Protein AF-A0A4U6WFS9-F1 (afdb_monomer_lite)

Foldseek 3Di:
DVVVVVVVDPDDPDPVSVVVVVVVVVVVVVVVVVVVLVCCCPVDVVVVHDCCVVCVVQDPVNVVVSNCCCVPPVNVVVVVVVVVVVVVCPPDDDQDPCRLVVVVVVLVVVQVVCVVVVHQRQCVLPPAPDRADQDPNDGHDPDPLVVQLVVQLSVLVVCVVVVNHDDDQQNDSNCVSVVHGADAFPDPRPDPPDGSLRVPVVCNVVVVDCVVVVVVVVVVVVVVVVVVVVVVVVVVVVD

Structure (mmCIF, N/CA/C/O backbone):
data_AF-A0A4U6WFS9-F1
#
_entry.id   AF-A0A4U6WFS9-F1
#
loop_
_atom_site.group_PDB
_atom_site.id
_atom_site.type_symbol
_atom_site.label_atom_id
_atom_site.label_alt_id
_atom_site.label_comp_id
_atom_site.label_asym_id
_atom_site.label_entity_id
_atom_site.label_seq_id
_atom_site.pdbx_PDB_ins_code
_atom_site.Cartn_x
_atom_site.Cartn_y
_atom_site.Cartn_z
_atom_site.occupancy
_atom_site.B_iso_or_equiv
_atom_site.auth_seq_id
_atom_site.auth_comp_id
_atom_site.auth_asym_id
_atom_site.auth_atom_id
_atom_site.pdbx_PDB_model_num
ATOM 1 N N . MET A 1 1 ? -21.898 20.686 7.774 1.00 63.53 1 MET A N 1
ATOM 2 C CA . MET A 1 1 ? -20.505 20.533 7.286 1.00 63.53 1 MET A CA 1
ATOM 3 C C . MET A 1 1 ? -20.203 21.328 6.014 1.00 63.53 1 MET A C 1
ATOM 5 O O . MET A 1 1 ? -19.487 22.299 6.134 1.00 63.53 1 MET A O 1
ATOM 9 N N . TRP A 1 2 ? -20.707 20.998 4.811 1.00 69.25 2 TRP A N 1
ATOM 10 C CA . TRP A 1 2 ? -20.400 21.826 3.616 1.00 69.25 2 TRP A CA 1
ATOM 11 C C . TRP A 1 2 ? -20.918 23.269 3.745 1.00 69.25 2 TRP A C 1
ATOM 13 O O . TRP A 1 2 ? -20.298 24.179 3.218 1.00 69.25 2 TRP A O 1
ATOM 23 N N . LYS A 1 3 ? -22.020 23.473 4.483 1.00 74.88 3 LYS A N 1
ATOM 24 C CA . LYS A 1 3 ? -22.499 24.802 4.902 1.00 74.88 3 LYS A CA 1
ATOM 25 C C . LYS A 1 3 ? -21.467 25.510 5.810 1.00 74.88 3 LYS A C 1
ATOM 27 O O . LYS A 1 3 ? -20.898 26.495 5.372 1.00 74.88 3 LYS A O 1
ATOM 32 N N . LEU A 1 4 ? -21.074 24.886 6.926 1.00 75.62 4 LEU A N 1
ATOM 33 C CA . LEU A 1 4 ? -19.999 25.357 7.831 1.00 75.62 4 LEU A CA 1
ATOM 34 C C . LEU A 1 4 ? -18.650 25.659 7.134 1.00 75.62 4 LEU A C 1
ATOM 36 O O . LEU A 1 4 ? -17.962 26.620 7.459 1.00 75.62 4 LEU A O 1
ATOM 40 N N . LEU A 1 5 ? -18.253 24.851 6.146 1.00 69.00 5 LEU A N 1
ATOM 41 C CA . LEU A 1 5 ? -17.031 25.090 5.364 1.00 69.00 5 LEU A CA 1
ATOM 42 C C . LEU A 1 5 ? -17.161 26.302 4.433 1.00 69.00 5 LEU A C 1
ATOM 44 O O . LEU A 1 5 ? -16.170 26.968 4.168 1.00 69.00 5 LEU A O 1
ATOM 48 N N . LYS A 1 6 ? -18.364 26.596 3.927 1.00 71.38 6 LYS A N 1
ATOM 49 C CA . LYS A 1 6 ? -18.617 27.814 3.142 1.00 71.38 6 LYS A CA 1
ATOM 50 C C . LYS A 1 6 ? -18.695 29.069 4.008 1.00 71.38 6 LYS A C 1
ATOM 52 O O . LYS A 1 6 ? -18.453 30.148 3.489 1.00 71.38 6 LYS A O 1
ATOM 57 N N . GLU A 1 7 ? -19.054 28.926 5.280 1.00 75.38 7 GLU A N 1
ATOM 58 C CA . GLU A 1 7 ? -19.064 30.032 6.247 1.00 75.38 7 GLU A CA 1
ATOM 59 C C . GLU A 1 7 ? -17.637 30.468 6.607 1.00 75.38 7 GLU A C 1
ATOM 61 O O . GLU A 1 7 ? -17.394 31.644 6.844 1.00 75.38 7 GLU A O 1
ATOM 66 N N . THR A 1 8 ? -16.684 29.531 6.592 1.00 72.25 8 THR A N 1
ATOM 67 C CA . THR A 1 8 ? -15.279 29.770 6.966 1.00 72.25 8 THR A CA 1
ATOM 68 C C . THR A 1 8 ? -14.349 30.035 5.780 1.00 72.25 8 THR A C 1
ATOM 70 O O . THR A 1 8 ? -13.383 30.779 5.925 1.00 72.25 8 THR A O 1
ATOM 73 N N . PHE A 1 9 ? -14.616 29.465 4.599 1.00 69.69 9 PHE A N 1
ATOM 74 C CA . PHE A 1 9 ? -13.757 29.615 3.419 1.00 69.69 9 PHE A CA 1
ATOM 75 C C . PHE A 1 9 ? -14.477 30.298 2.248 1.00 69.69 9 PHE A C 1
ATOM 77 O O . PHE A 1 9 ? -15.497 29.811 1.753 1.00 69.69 9 PHE A O 1
ATOM 84 N N . ILE A 1 10 ? -13.881 31.372 1.719 1.00 73.44 10 ILE A N 1
ATOM 85 C CA . ILE A 1 10 ? -14.338 32.034 0.488 1.00 73.44 10 ILE A CA 1
ATOM 86 C C . ILE A 1 10 ? -13.887 31.196 -0.717 1.00 73.44 10 ILE A C 1
ATOM 88 O O . ILE A 1 10 ? -12.726 31.212 -1.121 1.00 73.44 10 ILE A O 1
ATOM 92 N N . LEU A 1 11 ? -14.810 30.426 -1.296 1.00 66.44 11 LEU A N 1
ATOM 93 C CA . LEU A 1 11 ? -14.532 29.569 -2.453 1.00 66.44 11 LEU A CA 1
ATOM 94 C C . LEU A 1 11 ? -14.844 30.292 -3.771 1.00 66.44 11 LEU A C 1
ATOM 96 O O . LEU A 1 11 ? -15.959 30.780 -3.973 1.00 66.44 11 LEU A O 1
ATOM 100 N N . HIS A 1 12 ? -13.885 30.287 -4.704 1.00 65.25 12 HIS A N 1
ATOM 101 C CA . HIS A 1 12 ? -14.030 30.890 -6.035 1.00 65.25 12 HIS A CA 1
ATOM 102 C C . HIS A 1 12 ? -15.264 30.350 -6.793 1.00 65.25 12 HIS A C 1
ATOM 104 O O . HIS A 1 12 ? -15.711 29.215 -6.585 1.00 65.25 12 HIS A O 1
ATOM 110 N N . ARG A 1 13 ? -15.837 31.161 -7.697 1.00 64.62 13 ARG A N 1
ATOM 111 C CA . ARG A 1 13 ? -17.128 30.867 -8.360 1.00 64.62 13 ARG A CA 1
ATOM 112 C C . ARG A 1 13 ? -17.067 29.738 -9.407 1.00 64.62 13 ARG A C 1
ATOM 114 O O . ARG A 1 13 ? -18.116 29.291 -9.855 1.00 64.62 13 ARG A O 1
ATOM 121 N N . SER A 1 14 ? -15.873 29.255 -9.762 1.00 78.62 14 SER A N 1
ATOM 122 C CA . SER A 1 14 ? -15.693 28.165 -10.733 1.00 78.62 14 SER A CA 1
ATOM 123 C C . SER A 1 14 ? -16.263 26.840 -10.210 1.00 78.62 14 SER A C 1
ATOM 125 O O . SER A 1 14 ? -15.864 26.338 -9.155 1.00 78.62 14 SER A O 1
ATOM 127 N N . GLU A 1 15 ? -17.188 26.256 -10.972 1.00 78.44 15 GLU A N 1
ATOM 128 C CA . GLU A 1 15 ? -17.884 25.017 -10.614 1.00 78.44 15 GLU A CA 1
ATOM 129 C C . GLU A 1 15 ? -16.940 23.802 -10.580 1.00 78.44 15 GLU A C 1
ATOM 131 O O . GLU A 1 15 ? -17.058 22.931 -9.715 1.00 78.44 15 GLU A O 1
ATOM 136 N N . GLU A 1 16 ? -15.933 23.763 -11.454 1.00 79.12 16 GLU A N 1
ATOM 137 C CA . GLU A 1 16 ? -14.924 22.699 -11.448 1.00 79.12 16 GLU A CA 1
ATOM 138 C C . GLU A 1 16 ? -14.052 22.733 -10.192 1.00 79.12 16 GLU A C 1
ATOM 140 O O . GLU A 1 16 ? -13.800 21.694 -9.570 1.00 79.12 16 GLU A O 1
ATOM 145 N N . LEU A 1 17 ? -13.629 23.931 -9.774 1.00 77.56 17 LEU A N 1
ATOM 146 C CA . LEU A 1 17 ? -12.846 24.106 -8.555 1.00 77.56 17 LEU A CA 1
ATOM 147 C C . LEU A 1 17 ? -13.669 23.694 -7.329 1.00 77.56 17 LEU A C 1
ATOM 149 O O . LEU A 1 17 ? -13.174 22.966 -6.469 1.00 77.56 17 LEU A O 1
ATOM 153 N N . ARG A 1 18 ? -14.955 24.062 -7.284 1.00 77.81 18 ARG A N 1
ATOM 154 C CA . ARG A 1 18 ? -15.881 23.645 -6.218 1.00 77.81 18 ARG A CA 1
ATOM 155 C C . ARG A 1 18 ? -16.023 22.130 -6.136 1.00 77.81 18 ARG A C 1
ATOM 157 O O . ARG A 1 18 ? -15.957 21.579 -5.035 1.00 77.81 18 ARG A O 1
ATOM 164 N N . LYS A 1 19 ? -16.170 21.438 -7.272 1.00 83.69 19 LYS A N 1
ATOM 165 C CA . LYS A 1 19 ? -16.219 19.966 -7.317 1.00 83.69 19 LYS A CA 1
ATOM 166 C C . LYS A 1 19 ? -14.930 19.346 -6.770 1.00 83.69 19 LYS A C 1
ATOM 168 O O . LYS A 1 19 ? -15.006 18.439 -5.938 1.00 83.69 19 LYS A O 1
ATOM 173 N N . ARG A 1 20 ? -13.761 19.865 -7.165 1.00 80.69 20 ARG A N 1
ATOM 174 C CA . ARG A 1 20 ? -12.451 19.399 -6.667 1.00 80.69 20 ARG A CA 1
ATOM 175 C C . ARG A 1 20 ? -12.294 19.619 -5.162 1.00 80.69 20 ARG A C 1
ATOM 177 O O . ARG A 1 20 ? -11.935 18.681 -4.454 1.00 80.69 20 ARG A O 1
ATOM 184 N N . VAL A 1 21 ? -12.626 20.809 -4.661 1.00 80.75 21 VAL A N 1
ATOM 185 C CA . VAL A 1 21 ? -12.555 21.137 -3.227 1.00 80.75 21 VAL A CA 1
ATOM 186 C C . VAL A 1 21 ? -13.506 20.258 -2.420 1.00 80.75 21 VAL A C 1
ATOM 188 O O . VAL A 1 21 ? -13.102 19.677 -1.418 1.00 80.75 21 VAL A O 1
ATOM 191 N N . LYS A 1 22 ? -14.750 20.078 -2.877 1.00 81.06 22 LYS A N 1
ATOM 192 C CA . LYS A 1 22 ? -15.732 19.213 -2.208 1.00 81.06 22 LYS A CA 1
ATOM 193 C C . LYS A 1 22 ? -15.264 17.760 -2.150 1.00 81.06 22 LYS A C 1
ATOM 195 O O . LYS A 1 22 ? -15.417 17.106 -1.118 1.00 81.06 22 LYS A O 1
ATOM 200 N N . HIS A 1 23 ? -14.693 17.253 -3.243 1.00 82.19 23 HIS A N 1
ATOM 201 C CA . HIS A 1 23 ? -14.097 15.920 -3.281 1.00 82.19 23 HIS A CA 1
ATOM 202 C C . HIS A 1 23 ? -12.944 15.799 -2.276 1.00 82.19 23 HIS A C 1
ATOM 204 O O . HIS A 1 23 ? -12.923 14.866 -1.474 1.00 82.19 23 HIS A O 1
ATOM 210 N N . TYR A 1 24 ? -12.022 16.762 -2.279 1.00 81.38 24 TYR A N 1
ATOM 211 C CA . TYR A 1 24 ? -10.868 16.754 -1.388 1.00 81.38 24 TYR A CA 1
ATOM 212 C C . TYR A 1 24 ? -11.268 16.867 0.087 1.00 81.38 24 TYR A C 1
ATOM 214 O O . TYR A 1 24 ? -10.794 16.081 0.898 1.00 81.38 24 TYR A O 1
ATOM 222 N N . ALA A 1 25 ? -12.198 17.761 0.430 1.00 83.31 25 ALA A N 1
ATOM 223 C CA . ALA A 1 25 ? -12.708 17.914 1.790 1.00 83.31 25 ALA A CA 1
ATOM 224 C C . ALA A 1 25 ? -13.318 16.604 2.311 1.00 83.31 25 ALA A C 1
ATOM 226 O O . ALA A 1 25 ? -12.972 16.144 3.396 1.00 83.31 25 ALA A O 1
ATOM 227 N N . ARG A 1 26 ? -14.162 15.944 1.506 1.00 84.31 26 ARG A N 1
ATOM 228 C CA . ARG A 1 26 ? -14.728 14.627 1.851 1.00 84.31 26 ARG A CA 1
ATOM 229 C C . ARG A 1 26 ? -13.648 13.568 2.051 1.00 84.31 26 ARG A C 1
ATOM 231 O O . ARG A 1 26 ? -13.728 12.791 2.998 1.00 84.31 26 ARG A O 1
ATOM 238 N N . LYS A 1 27 ? -12.636 13.548 1.180 1.00 83.81 27 LYS A N 1
ATOM 239 C CA . LYS A 1 27 ? -11.498 12.632 1.299 1.00 83.81 27 LYS A CA 1
ATOM 240 C C . LYS A 1 27 ? -10.731 12.866 2.606 1.00 83.81 27 LYS A C 1
ATOM 242 O O . LYS A 1 27 ? -10.494 11.909 3.335 1.00 83.81 27 LYS A O 1
ATOM 247 N N . GLN A 1 28 ? -10.393 14.118 2.913 1.00 84.31 28 GLN A N 1
ATOM 248 C CA . GLN A 1 28 ? -9.677 14.484 4.138 1.00 84.31 28 GLN A CA 1
ATOM 249 C C . GLN A 1 28 ? -10.461 14.097 5.388 1.00 84.31 28 GLN A C 1
ATOM 251 O O . GLN A 1 28 ? -9.894 13.527 6.308 1.00 84.31 28 GLN A O 1
ATOM 256 N N . LEU A 1 29 ? -11.776 14.299 5.394 1.00 85.31 29 LEU A N 1
ATOM 257 C CA . LEU A 1 29 ? -12.624 13.880 6.509 1.00 85.31 29 LEU A CA 1
ATOM 258 C C . LEU A 1 29 ? -12.613 12.367 6.720 1.00 85.31 29 LEU A C 1
ATOM 260 O O . LEU A 1 29 ? -12.491 11.913 7.853 1.00 85.31 29 LEU A O 1
ATOM 264 N N . GLY A 1 30 ? -12.697 11.585 5.640 1.00 87.81 30 GLY A N 1
ATOM 265 C CA . GLY A 1 30 ? -12.576 10.131 5.728 1.00 87.81 30 GLY A CA 1
ATOM 266 C C . GLY A 1 30 ? -11.216 9.692 6.283 1.00 87.81 30 GLY A C 1
ATOM 267 O O . GLY A 1 30 ? -11.146 8.787 7.115 1.00 87.81 30 GLY A O 1
ATOM 268 N N . GLU A 1 31 ? -10.132 10.352 5.867 1.00 86.19 31 GLU A N 1
ATOM 269 C CA . GLU A 1 31 ? -8.787 10.088 6.387 1.00 86.19 31 GLU A CA 1
ATOM 270 C C . GLU A 1 31 ? -8.648 10.469 7.866 1.00 86.19 31 GLU A C 1
ATOM 272 O O . GLU A 1 31 ? -8.154 9.652 8.647 1.00 86.19 31 GLU A O 1
ATOM 277 N N . SER A 1 32 ? -9.121 11.652 8.262 1.00 87.75 32 SER A N 1
ATOM 278 C CA . SER A 1 32 ? -9.101 12.128 9.648 1.00 87.75 32 SER A CA 1
ATOM 279 C C . SER A 1 32 ? -9.938 11.242 10.562 1.00 87.75 32 SER A C 1
ATOM 281 O O . SER A 1 32 ? -9.448 10.818 11.602 1.00 87.75 32 SER A O 1
ATOM 283 N N . PHE A 1 33 ? -11.152 10.865 10.149 1.00 88.69 33 PHE A N 1
ATOM 284 C CA . PHE A 1 33 ? -12.006 9.966 10.926 1.00 88.69 33 PHE A CA 1
ATOM 285 C C . PHE A 1 33 ? -11.371 8.582 11.102 1.00 88.69 33 PHE A C 1
ATOM 287 O O . PHE A 1 33 ? -11.402 8.002 12.187 1.00 88.69 33 PHE A O 1
ATOM 294 N N . ARG A 1 34 ? -10.738 8.045 10.050 1.00 88.88 34 ARG A N 1
ATOM 295 C CA . ARG A 1 34 ? -10.009 6.772 10.138 1.00 88.88 34 ARG A CA 1
ATOM 296 C C . ARG A 1 34 ? -8.816 6.860 11.092 1.00 88.88 34 ARG A C 1
ATOM 298 O O . ARG A 1 34 ? -8.602 5.913 11.842 1.00 88.88 34 ARG A O 1
ATOM 305 N N . ARG A 1 35 ? -8.051 7.959 11.058 1.00 90.00 35 ARG A N 1
ATOM 306 C CA . ARG A 1 35 ? -6.929 8.192 11.985 1.00 90.00 35 ARG A CA 1
ATOM 307 C C . ARG A 1 35 ? -7.414 8.305 13.423 1.00 90.00 35 ARG A C 1
ATOM 309 O O . ARG A 1 35 ? -6.906 7.578 14.263 1.00 90.00 35 ARG A O 1
ATOM 316 N N . TRP A 1 36 ? -8.443 9.113 13.660 1.00 90.19 36 TRP A N 1
ATOM 317 C CA . TRP A 1 36 ? -9.054 9.288 14.974 1.00 90.19 36 TRP A CA 1
ATOM 318 C C . TRP A 1 36 ? -9.546 7.959 15.567 1.00 90.19 36 TRP A C 1
ATOM 320 O O . TRP A 1 36 ? -9.210 7.632 16.697 1.00 90.19 36 TRP A O 1
ATOM 330 N N . ARG A 1 37 ? -10.229 7.106 14.786 1.00 89.25 37 ARG A N 1
ATOM 331 C CA . ARG A 1 37 ? -10.606 5.757 15.262 1.00 89.25 37 ARG A CA 1
ATOM 332 C C . ARG A 1 37 ? -9.406 4.857 15.572 1.00 89.25 37 ARG A C 1
ATOM 334 O O . ARG A 1 37 ? -9.511 3.988 16.432 1.00 89.25 37 ARG A O 1
ATOM 341 N N . GLY A 1 38 ? -8.305 5.007 14.836 1.00 89.25 38 GLY A N 1
ATOM 342 C CA . GLY A 1 38 ? -7.059 4.292 15.119 1.00 89.25 38 GLY A CA 1
ATOM 343 C C . GLY A 1 38 ? -6.440 4.750 16.436 1.00 89.25 38 GLY A C 1
ATOM 344 O O . GLY A 1 38 ? -6.090 3.922 17.265 1.00 89.25 38 GLY A O 1
ATOM 345 N N . GLU A 1 39 ? -6.403 6.060 16.658 1.00 90.81 39 GLU A N 1
ATOM 346 C CA . GLU A 1 39 ? -5.929 6.669 17.897 1.00 90.81 39 GLU A CA 1
ATOM 347 C C . GLU A 1 39 ? -6.771 6.252 19.106 1.00 90.81 39 GLU A C 1
ATOM 349 O O . GLU A 1 39 ? -6.205 5.843 20.115 1.00 90.81 39 GLU A O 1
ATOM 354 N N . LEU A 1 40 ? -8.103 6.244 18.976 1.00 90.19 40 LEU A N 1
ATOM 355 C CA . LEU A 1 40 ? -9.000 5.725 20.012 1.00 90.19 40 LEU A CA 1
ATOM 356 C C . LEU A 1 40 ? -8.664 4.280 20.397 1.00 90.19 40 LEU A C 1
ATOM 358 O O . LEU A 1 40 ? -8.609 3.920 21.571 1.00 90.19 40 LEU A O 1
ATOM 362 N N . ASN A 1 41 ? -8.408 3.443 19.398 1.00 88.88 41 ASN A N 1
ATOM 363 C CA . ASN A 1 41 ? -8.057 2.053 19.634 1.00 88.88 41 ASN A CA 1
ATOM 364 C C . ASN A 1 41 ? -6.676 1.908 20.296 1.00 88.88 41 ASN A C 1
ATOM 366 O O . ASN A 1 41 ? -6.515 1.124 21.226 1.00 88.88 41 ASN A O 1
ATOM 370 N N . ASP A 1 42 ? -5.677 2.642 19.810 1.00 88.31 42 ASP A N 1
ATOM 371 C CA . ASP A 1 42 ? -4.291 2.471 20.239 1.00 88.31 42 ASP A CA 1
ATOM 372 C C . ASP A 1 42 ? -3.990 3.129 21.590 1.00 88.31 42 ASP A C 1
ATOM 374 O O . ASP A 1 42 ? -3.282 2.532 22.397 1.00 88.31 42 ASP A O 1
ATOM 378 N N . LYS A 1 43 ? -4.533 4.324 21.851 1.00 88.69 43 LYS A N 1
ATOM 379 C CA . LYS A 1 43 ? -4.258 5.095 23.073 1.00 88.69 43 LYS A CA 1
ATOM 380 C C . LYS A 1 43 ? -5.189 4.799 24.240 1.00 88.69 43 LYS A C 1
ATOM 382 O O . LYS A 1 43 ? -4.764 5.027 25.365 1.00 88.69 43 LYS A O 1
ATOM 387 N N . TYR A 1 44 ? -6.419 4.346 23.990 1.00 89.31 44 TYR A N 1
ATOM 388 C CA . TYR A 1 44 ? -7.455 4.205 25.025 1.00 89.31 44 TYR A CA 1
ATOM 389 C C . TYR A 1 44 ? -7.889 2.753 25.185 1.00 89.31 44 TYR A C 1
ATOM 391 O O . TYR A 1 44 ? -7.750 2.176 26.258 1.00 89.31 44 TYR A O 1
ATOM 399 N N . LEU A 1 45 ? -8.327 2.107 24.100 1.00 88.19 45 LEU A N 1
ATOM 400 C CA . LEU A 1 45 ? -8.814 0.727 24.189 1.00 88.19 45 LEU A CA 1
ATOM 401 C C . LEU A 1 45 ? -7.705 -0.253 24.602 1.00 88.19 45 LEU A C 1
ATOM 403 O O . LEU A 1 45 ? -7.920 -1.082 25.479 1.00 88.19 45 LEU A O 1
ATOM 407 N N . LYS A 1 46 ? -6.507 -0.150 24.011 1.00 86.12 46 LYS A N 1
ATOM 408 C CA . LYS A 1 46 ? -5.373 -1.030 24.354 1.00 86.12 46 LYS A CA 1
ATOM 409 C C . LYS A 1 46 ? -4.734 -0.737 25.712 1.00 86.12 46 LYS A C 1
ATOM 411 O O . LYS A 1 46 ? -4.113 -1.628 26.278 1.00 86.12 46 LYS A O 1
ATOM 416 N N . THR A 1 47 ? -4.834 0.495 26.199 1.00 87.88 47 THR A N 1
ATOM 417 C CA . THR A 1 47 ? -4.270 0.919 27.492 1.00 87.88 47 THR A CA 1
ATOM 418 C C . THR A 1 47 ? -5.266 0.759 28.642 1.00 87.8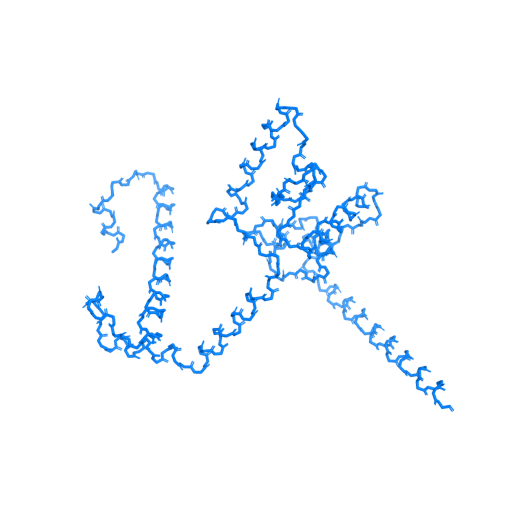8 47 THR A C 1
ATOM 420 O O . THR A 1 47 ? -4.867 0.854 29.797 1.00 87.88 47 THR A O 1
ATOM 423 N N . GLY A 1 48 ? -6.547 0.512 28.338 1.00 82.94 48 GLY A N 1
ATOM 424 C CA . GLY A 1 48 ? -7.623 0.384 29.322 1.00 82.94 48 GLY A CA 1
ATOM 425 C C . GLY A 1 48 ? -8.150 1.720 29.858 1.00 82.94 48 GLY A C 1
ATOM 426 O O . GLY A 1 48 ? -8.860 1.727 30.859 1.00 82.94 48 GLY A O 1
ATOM 427 N N . LEU A 1 49 ? -7.815 2.847 29.222 1.00 83.94 49 LEU A N 1
ATOM 428 C CA . LEU A 1 49 ? -8.244 4.180 29.652 1.00 83.94 49 LEU A CA 1
ATOM 429 C C . LEU A 1 49 ? -9.487 4.641 28.877 1.00 83.94 49 LEU A C 1
ATOM 431 O O . LEU A 1 49 ? -9.549 4.444 27.666 1.00 83.94 49 LEU A O 1
ATOM 435 N N . PRO A 1 50 ? -10.466 5.298 29.518 1.00 80.62 50 PRO A N 1
ATOM 436 C CA . PRO A 1 50 ? -11.593 5.889 28.808 1.00 80.62 50 PRO A CA 1
ATOM 437 C C . PRO A 1 50 ? -11.192 7.209 28.115 1.00 80.62 50 PRO A C 1
ATOM 439 O O . PRO A 1 50 ? -10.466 8.015 28.699 1.00 80.62 50 PRO A O 1
ATOM 442 N N . PRO A 1 51 ? -11.689 7.497 26.896 1.00 84.75 51 PRO A N 1
ATOM 443 C CA . PRO A 1 51 ? -11.298 8.688 26.136 1.00 84.75 51 PRO A CA 1
ATOM 444 C C . PRO A 1 51 ? -11.982 9.988 26.579 1.00 84.75 51 PRO A C 1
ATOM 446 O O . PRO A 1 51 ? -11.725 11.029 25.982 1.00 84.75 51 PRO A O 1
ATOM 449 N N . PHE A 1 52 ? -12.850 9.964 27.595 1.00 85.62 52 PHE A N 1
ATOM 450 C CA . PHE A 1 52 ? -13.758 11.074 27.919 1.00 85.62 52 PHE A CA 1
ATOM 451 C C . PHE A 1 52 ? -13.056 12.375 28.335 1.00 85.62 52 PHE A C 1
ATOM 453 O O . PHE A 1 52 ? -13.593 13.449 28.080 1.00 85.62 52 PHE A O 1
ATOM 460 N N . ASN A 1 53 ? -11.853 12.298 28.916 1.00 80.81 53 ASN A N 1
ATOM 461 C CA . ASN A 1 53 ? -11.098 13.490 29.321 1.00 80.81 53 ASN A CA 1
ATOM 462 C C . ASN A 1 53 ? -10.623 14.320 28.116 1.00 80.81 53 ASN A C 1
ATOM 464 O O . ASN A 1 53 ? -10.661 15.545 28.161 1.00 80.81 53 ASN A O 1
ATOM 468 N N . GLU A 1 54 ? -10.184 13.664 27.038 1.00 81.19 54 GLU A N 1
ATOM 469 C CA . GLU A 1 54 ? -9.706 14.335 25.817 1.00 81.19 54 GLU A CA 1
ATOM 470 C C . GLU A 1 54 ? -10.812 14.483 24.763 1.00 81.19 54 GLU A C 1
ATOM 472 O O . GLU A 1 54 ? -10.852 15.458 24.015 1.00 81.19 54 GLU A O 1
ATOM 477 N N . TYR A 1 55 ? -11.745 13.531 24.719 1.00 81.44 55 TYR A N 1
ATOM 478 C CA . TYR A 1 55 ? -12.838 13.465 23.756 1.00 81.44 55 TYR A CA 1
ATOM 479 C C . TYR A 1 55 ? -14.191 13.482 24.476 1.00 81.44 55 TYR A C 1
ATOM 481 O O . TYR A 1 55 ? -14.976 12.537 24.388 1.00 81.44 55 TYR A O 1
ATOM 489 N N . GLY A 1 56 ? -14.487 14.591 25.159 1.00 74.12 56 GLY A N 1
ATOM 490 C CA . GLY A 1 56 ? -15.723 14.782 25.936 1.00 74.12 56 GLY A CA 1
ATOM 491 C C . GLY A 1 56 ? -17.030 14.779 25.126 1.00 74.12 56 GLY A C 1
ATOM 492 O O . GLY A 1 56 ? -18.110 14.848 25.700 1.00 74.12 56 GLY A O 1
ATOM 493 N N . SER A 1 57 ? -16.959 14.688 23.795 1.00 81.56 57 SER A N 1
ATOM 494 C CA . SER A 1 57 ? -18.121 14.529 22.910 1.00 81.56 57 SER A CA 1
ATOM 495 C C . SER A 1 57 ? -18.551 13.071 22.703 1.00 81.56 57 SER A C 1
ATOM 497 O O . SER A 1 57 ? -19.596 12.832 22.098 1.00 81.56 57 SER A O 1
ATOM 499 N N . ILE A 1 58 ? -17.762 12.099 23.175 1.00 85.62 58 ILE A N 1
ATOM 500 C CA . ILE A 1 58 ? -18.094 10.674 23.093 1.00 85.62 58 ILE A CA 1
ATOM 501 C C . ILE A 1 58 ? -18.984 10.308 24.281 1.00 85.62 58 ILE A C 1
ATOM 503 O O . ILE A 1 58 ? -18.586 10.447 25.435 1.00 85.62 58 ILE A O 1
ATOM 507 N N . THR A 1 59 ? -20.181 9.801 24.002 1.00 87.94 59 THR A N 1
ATOM 508 C CA . THR A 1 59 ? -21.067 9.266 25.047 1.00 87.94 59 THR A CA 1
ATOM 509 C C . THR A 1 59 ? -20.620 7.873 25.497 1.00 87.94 59 THR A C 1
ATOM 511 O O . THR A 1 59 ? -20.019 7.127 24.723 1.00 87.94 59 THR A O 1
ATOM 514 N N . LEU A 1 60 ? -20.964 7.486 26.729 1.00 88.00 60 LEU A N 1
ATOM 515 C CA . LEU A 1 60 ? -20.640 6.159 27.270 1.00 88.00 60 LEU A CA 1
ATOM 516 C C . LEU A 1 60 ? -21.161 5.023 26.371 1.00 88.00 60 LEU A C 1
ATOM 518 O O . LEU A 1 60 ? -20.407 4.130 26.008 1.00 88.00 60 LEU A O 1
ATOM 522 N N . SER A 1 61 ? -22.409 5.133 25.906 1.00 89.69 61 SER A N 1
ATOM 523 C CA . SER A 1 61 ? -23.024 4.160 24.989 1.00 89.69 61 SER A CA 1
ATOM 524 C C . SER A 1 61 ? -22.247 4.009 23.670 1.00 89.69 61 SER A C 1
ATOM 526 O O . SER A 1 61 ? -22.010 2.895 23.202 1.00 89.69 61 SER A O 1
ATOM 528 N N . GLN A 1 62 ? -21.769 5.120 23.094 1.00 90.12 62 GLN A N 1
ATOM 529 C CA . GLN A 1 62 ? -20.935 5.083 21.886 1.00 90.12 62 GLN A CA 1
ATOM 530 C C . GLN A 1 62 ? -19.576 4.421 22.139 1.00 90.12 62 GLN A C 1
ATOM 532 O O . GLN A 1 62 ? -19.045 3.752 21.249 1.00 90.12 62 GLN A O 1
ATOM 537 N N . TRP A 1 63 ? -19.003 4.613 23.329 1.00 90.38 63 TRP A N 1
ATOM 538 C CA . TRP A 1 63 ? -17.751 3.970 23.712 1.00 90.38 63 TRP A CA 1
ATOM 539 C C . TRP A 1 63 ? -17.923 2.460 23.896 1.00 90.38 63 TRP A C 1
ATOM 541 O O . TRP A 1 63 ? -17.151 1.694 23.322 1.00 90.38 63 TRP A O 1
ATOM 551 N N . ASP A 1 64 ? -18.969 2.024 24.595 1.00 90.00 64 ASP A N 1
ATOM 552 C CA . ASP A 1 64 ? -19.251 0.601 24.810 1.00 90.00 64 ASP A CA 1
ATOM 553 C C . ASP A 1 64 ? -19.522 -0.130 23.489 1.00 90.00 64 ASP A C 1
ATOM 555 O O . ASP A 1 64 ? -19.001 -1.224 23.248 1.00 90.00 64 ASP A O 1
ATOM 559 N N . GLU A 1 65 ? -20.273 0.496 22.577 1.00 92.12 65 GLU A N 1
ATOM 560 C CA . GLU A 1 65 ? -20.474 -0.044 21.234 1.00 92.12 65 GLU A CA 1
ATOM 561 C C . GLU A 1 65 ? -19.142 -0.183 20.480 1.00 92.12 65 GLU A C 1
ATOM 563 O O . GLU A 1 65 ? -18.888 -1.211 19.842 1.00 92.12 65 GLU A O 1
ATOM 568 N N . PHE A 1 66 ? -18.273 0.826 20.569 1.00 90.25 66 PHE A N 1
ATOM 569 C CA . PHE A 1 66 ? -16.955 0.798 19.942 1.00 90.25 66 PHE A CA 1
ATOM 570 C C . PHE A 1 66 ? -16.072 -0.318 20.512 1.00 90.25 66 PHE A C 1
ATOM 572 O O . PHE A 1 66 ? -15.460 -1.061 19.739 1.00 90.25 66 PHE A O 1
ATOM 579 N N . VAL A 1 67 ? -16.042 -0.485 21.837 1.00 90.88 67 VAL A N 1
ATOM 580 C CA . VAL A 1 67 ? -15.308 -1.569 22.505 1.00 90.88 67 VAL A CA 1
ATOM 581 C C . VAL A 1 67 ? -15.836 -2.924 22.041 1.00 90.88 67 VAL A C 1
ATOM 583 O O . VAL A 1 67 ? -15.051 -3.759 21.592 1.00 90.88 67 VAL A O 1
ATOM 586 N N . ARG A 1 68 ? -17.159 -3.128 22.022 1.00 92.00 68 ARG A N 1
ATOM 587 C CA . ARG A 1 68 ? -17.778 -4.367 21.522 1.00 92.00 68 ARG A CA 1
ATOM 588 C C . ARG A 1 68 ? -17.369 -4.677 20.079 1.00 92.00 68 ARG A C 1
ATOM 590 O O . ARG A 1 68 ? -17.019 -5.813 19.766 1.00 92.00 68 ARG A O 1
ATOM 597 N N . GLN A 1 69 ? -17.381 -3.674 19.198 1.00 89.94 69 GLN A N 1
ATOM 598 C CA . GLN A 1 69 ? -16.976 -3.845 17.799 1.00 89.94 69 GLN A CA 1
ATOM 599 C C . GLN A 1 69 ? -15.492 -4.219 17.654 1.00 89.94 69 GLN A C 1
ATOM 601 O O . GLN A 1 69 ? -15.141 -4.974 16.748 1.00 89.94 69 GLN A O 1
ATOM 606 N N . LYS A 1 70 ? -14.608 -3.686 18.506 1.00 88.12 70 LYS A N 1
ATOM 607 C CA . LYS A 1 70 ? -13.154 -3.911 18.428 1.00 88.12 70 LYS A CA 1
ATOM 608 C C . LYS A 1 70 ? -12.680 -5.180 19.127 1.00 88.12 70 LYS A C 1
ATOM 610 O O . LYS A 1 70 ? -11.702 -5.768 18.669 1.00 88.12 70 LYS A O 1
ATOM 615 N N . THR A 1 71 ? -13.380 -5.605 20.172 1.00 90.75 71 THR A N 1
ATOM 616 C CA . THR A 1 71 ? -13.067 -6.810 20.956 1.00 90.75 71 THR A CA 1
ATOM 617 C C . THR A 1 71 ? -13.732 -8.068 20.388 1.00 90.75 71 THR A C 1
ATOM 619 O O . THR A 1 71 ? -13.385 -9.175 20.786 1.00 90.75 71 THR A O 1
ATOM 622 N N . SER A 1 72 ? -14.652 -7.927 19.424 1.00 93.25 72 SER A N 1
ATOM 623 C CA . SER A 1 72 ? -15.236 -9.070 18.714 1.00 93.25 72 SER A CA 1
ATOM 624 C C . SER A 1 72 ? -14.141 -10.002 18.158 1.00 93.25 72 SER A C 1
ATOM 626 O O . SER A 1 72 ? -13.186 -9.512 17.538 1.00 93.25 72 SER A O 1
ATOM 628 N N . PRO A 1 73 ? -14.270 -11.336 18.320 1.00 92.69 73 PRO A N 1
ATOM 629 C CA . PRO A 1 73 ? -13.271 -12.293 17.842 1.00 92.69 73 PRO A CA 1
ATOM 630 C C . PRO A 1 73 ? -13.042 -12.181 16.330 1.00 92.69 73 PRO A C 1
ATOM 632 O O . PRO A 1 73 ? -11.910 -12.298 15.865 1.00 92.69 73 PRO A O 1
ATOM 635 N N . GLU A 1 74 ? -14.087 -11.860 15.563 1.00 92.75 74 GLU A N 1
ATOM 636 C CA . GLU A 1 74 ? -13.984 -11.617 14.122 1.00 92.75 74 GLU A CA 1
ATOM 637 C C . GLU A 1 74 ? -13.099 -10.399 13.809 1.00 92.75 74 GLU A C 1
ATOM 639 O O . GLU A 1 74 ? -12.240 -10.449 12.926 1.00 92.75 74 GLU A O 1
ATOM 644 N N . ALA A 1 75 ? -13.258 -9.306 14.562 1.00 89.25 75 ALA A N 1
ATOM 645 C CA . ALA A 1 75 ? -12.483 -8.084 14.367 1.00 89.25 75 ALA A CA 1
ATOM 646 C C . ALA A 1 75 ? -11.002 -8.281 14.729 1.00 89.25 75 ALA A C 1
ATOM 648 O O . ALA A 1 75 ? -10.119 -7.783 14.020 1.00 89.25 75 ALA A O 1
ATOM 649 N N . LEU A 1 76 ? -10.725 -9.035 15.797 1.00 90.69 76 LEU A N 1
ATOM 650 C CA . LEU A 1 76 ? -9.368 -9.406 16.201 1.00 90.69 76 LEU A CA 1
ATOM 651 C C . LEU A 1 76 ? -8.705 -10.313 15.159 1.00 90.69 76 LEU A C 1
ATOM 653 O O . LEU A 1 76 ? -7.592 -10.012 14.720 1.00 90.69 76 LEU A O 1
ATOM 657 N N . ALA A 1 77 ? -9.409 -11.346 14.690 1.00 93.81 77 ALA A N 1
ATOM 658 C CA . ALA A 1 77 ? -8.920 -12.242 13.644 1.00 93.81 77 ALA A CA 1
ATOM 659 C C . ALA A 1 77 ? -8.631 -11.486 12.336 1.00 93.81 77 ALA A C 1
ATOM 661 O O . ALA A 1 77 ? -7.576 -11.665 11.724 1.00 93.81 77 ALA A O 1
ATOM 662 N N . LEU A 1 78 ? -9.522 -10.575 11.928 1.00 91.88 78 LEU A N 1
ATOM 663 C CA . LEU A 1 78 ? -9.320 -9.737 10.746 1.00 91.88 78 LEU A CA 1
ATOM 664 C C . LEU A 1 78 ? -8.104 -8.810 10.902 1.00 91.88 78 LEU A C 1
ATOM 666 O O . LEU A 1 78 ? -7.317 -8.646 9.968 1.00 91.88 78 LEU A O 1
ATOM 670 N N . SER A 1 79 ? -7.937 -8.201 12.077 1.00 89.06 79 SER A N 1
ATOM 671 C CA . SER A 1 79 ? -6.783 -7.355 12.394 1.00 89.06 79 SER A CA 1
ATOM 672 C C . SER A 1 79 ? -5.470 -8.141 12.320 1.00 89.06 79 SER A C 1
ATOM 674 O O . SER A 1 79 ? -4.517 -7.695 11.673 1.00 89.06 79 SER A O 1
ATOM 676 N N . GLN A 1 80 ? -5.435 -9.335 12.916 1.00 92.88 80 GLN A N 1
ATOM 677 C CA . GLN A 1 80 ? -4.272 -10.216 12.900 1.00 92.88 80 GLN A CA 1
ATOM 678 C C . GLN A 1 80 ? -3.919 -10.657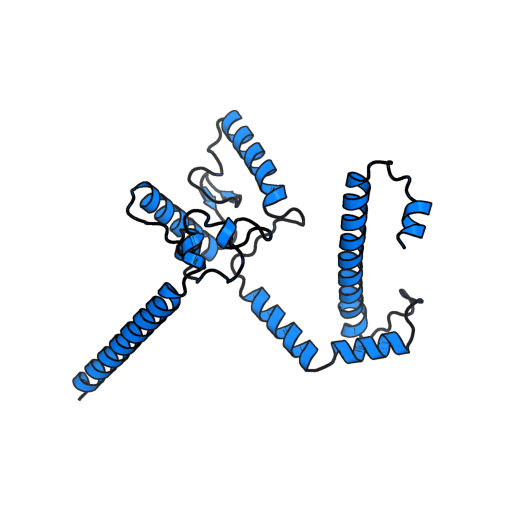 11.476 1.00 92.88 80 GLN A C 1
ATOM 680 O O . GLN A 1 80 ? -2.783 -10.460 11.044 1.00 92.88 80 GLN A O 1
ATOM 685 N N . ARG A 1 81 ? -4.903 -11.124 10.701 1.00 93.75 81 ARG A N 1
ATOM 686 C CA . ARG A 1 81 ? -4.709 -11.508 9.296 1.00 93.75 81 ARG A CA 1
ATOM 687 C C . ARG A 1 81 ? -4.136 -10.364 8.459 1.00 93.75 81 ARG A C 1
ATOM 689 O O . ARG A 1 81 ? -3.216 -10.563 7.669 1.00 93.75 81 ARG A O 1
ATOM 696 N N . ASN A 1 82 ? -4.649 -9.146 8.641 1.00 90.56 82 ASN A N 1
ATOM 697 C CA . ASN A 1 82 ? -4.139 -7.967 7.938 1.00 90.56 82 ASN A CA 1
ATOM 698 C C . ASN A 1 82 ? -2.705 -7.611 8.362 1.00 90.56 82 ASN A C 1
ATOM 700 O O . ASN A 1 82 ? -1.914 -7.169 7.526 1.00 90.56 82 ASN A O 1
ATOM 704 N N . ARG A 1 83 ? -2.349 -7.812 9.637 1.00 89.12 83 ARG A N 1
ATOM 705 C CA . ARG A 1 83 ? -0.982 -7.621 10.141 1.00 89.12 83 ARG A CA 1
ATOM 706 C C . ARG A 1 83 ? -0.023 -8.642 9.539 1.00 89.12 83 ARG A C 1
ATOM 708 O O . ARG A 1 83 ? 1.035 -8.248 9.055 1.00 89.12 83 ARG A O 1
ATOM 715 N N . GLU A 1 84 ? -0.396 -9.916 9.527 1.00 93.06 84 GLU A N 1
ATOM 716 C CA . GLU A 1 84 ? 0.386 -10.993 8.911 1.00 93.06 84 GLU A CA 1
ATOM 717 C C . GLU A 1 84 ? 0.600 -10.714 7.422 1.00 93.06 84 GLU A C 1
ATOM 719 O O . GLU A 1 84 ? 1.738 -10.687 6.954 1.00 93.06 84 GLU A O 1
ATOM 724 N N . PHE A 1 85 ? -0.460 -10.350 6.696 1.00 87.56 85 PHE A N 1
ATOM 725 C CA . PHE A 1 85 ? -0.354 -9.950 5.294 1.00 87.56 85 PHE A CA 1
ATOM 726 C C . PHE A 1 85 ? 0.577 -8.740 5.104 1.00 87.56 85 PHE A C 1
ATOM 728 O O . PHE A 1 85 ? 1.443 -8.749 4.231 1.00 87.56 85 PHE A O 1
ATOM 735 N N . ALA A 1 86 ? 0.492 -7.715 5.956 1.00 85.00 86 ALA A N 1
ATOM 736 C CA . ALA A 1 86 ? 1.396 -6.566 5.890 1.00 85.00 86 ALA A CA 1
ATOM 737 C C . ALA A 1 86 ? 2.871 -6.927 6.169 1.00 85.00 86 ALA A C 1
ATOM 739 O O . ALA A 1 86 ? 3.773 -6.272 5.636 1.00 85.00 86 ALA A O 1
ATOM 740 N N . LEU A 1 87 ? 3.132 -7.950 6.989 1.00 86.94 87 LEU A N 1
ATOM 741 C CA . LEU A 1 87 ? 4.477 -8.462 7.268 1.00 86.94 87 LEU A CA 1
ATOM 742 C C . LEU A 1 87 ? 5.040 -9.293 6.110 1.00 86.94 87 LEU A C 1
ATOM 744 O O . LEU A 1 87 ? 6.240 -9.210 5.856 1.00 86.94 87 LEU A O 1
ATOM 748 N N . THR A 1 88 ? 4.193 -10.006 5.360 1.00 85.62 88 THR A N 1
ATOM 749 C CA . THR A 1 88 ? 4.627 -10.734 4.149 1.00 85.62 88 THR A CA 1
ATOM 750 C C . THR A 1 88 ? 5.134 -9.819 3.033 1.00 85.62 88 THR A C 1
ATOM 752 O O . THR A 1 88 ? 5.848 -10.271 2.139 1.00 85.62 88 THR A O 1
ATOM 755 N N . ASN A 1 89 ? 4.831 -8.517 3.083 1.00 82.44 89 ASN A N 1
ATOM 756 C CA . ASN A 1 89 ? 5.394 -7.555 2.145 1.00 82.44 89 ASN A CA 1
ATOM 757 C C . ASN A 1 89 ? 6.876 -7.287 2.461 1.00 82.44 89 ASN A C 1
ATOM 759 O O . ASN A 1 89 ? 7.211 -6.415 3.265 1.00 82.44 89 ASN A O 1
ATOM 763 N N . ILE A 1 90 ? 7.757 -8.034 1.793 1.00 82.38 90 ILE A N 1
ATOM 764 C CA . ILE A 1 90 ? 9.220 -7.929 1.905 1.00 82.38 90 ILE A CA 1
ATOM 765 C C . ILE A 1 90 ? 9.738 -6.657 1.216 1.00 82.38 90 ILE A C 1
ATOM 767 O O . ILE A 1 90 ? 10.688 -6.028 1.681 1.00 82.38 90 ILE A O 1
ATOM 771 N N . HIS A 1 91 ? 9.103 -6.243 0.118 1.00 77.94 91 HIS A N 1
ATOM 772 C CA . HIS A 1 91 ? 9.556 -5.137 -0.726 1.00 77.94 91 HIS A CA 1
ATOM 773 C C . HIS A 1 91 ? 8.855 -3.822 -0.358 1.00 77.94 91 HIS A C 1
ATOM 775 O O . HIS A 1 91 ? 8.242 -3.166 -1.202 1.00 77.94 91 HIS A O 1
ATOM 781 N N . LYS A 1 92 ? 8.936 -3.417 0.916 1.00 75.12 92 LYS A N 1
ATOM 782 C CA . LYS A 1 92 ? 8.298 -2.180 1.398 1.00 75.12 92 LYS A CA 1
ATOM 783 C C . LYS A 1 92 ? 8.889 -0.950 0.704 1.00 75.12 92 LYS A C 1
ATOM 785 O O . LYS A 1 92 ? 10.107 -0.802 0.597 1.00 75.12 92 LYS A O 1
ATOM 790 N N . VAL A 1 93 ? 8.013 -0.046 0.263 1.00 72.31 93 VAL A N 1
ATOM 791 C CA . VAL A 1 93 ? 8.399 1.216 -0.383 1.00 72.31 93 VAL A CA 1
ATOM 792 C C . VAL A 1 93 ? 7.833 2.395 0.405 1.00 72.31 93 VAL A C 1
ATOM 794 O O . VAL A 1 93 ? 6.632 2.473 0.663 1.00 72.31 93 VAL A O 1
ATOM 797 N N . HIS A 1 94 ? 8.696 3.346 0.764 1.00 71.81 94 HIS A N 1
ATOM 798 C CA . HIS A 1 94 ? 8.319 4.562 1.487 1.00 71.81 94 HIS A CA 1
ATOM 799 C C . HIS A 1 94 ? 8.159 5.750 0.527 1.00 71.81 94 HIS A C 1
ATOM 801 O O . HIS A 1 94 ? 9.040 6.595 0.390 1.00 71.81 94 HIS A O 1
ATOM 807 N N . LEU A 1 95 ? 7.007 5.832 -0.142 1.00 69.31 95 LEU A N 1
ATOM 808 C CA . LEU A 1 95 ? 6.746 6.858 -1.168 1.00 69.31 95 LEU A CA 1
ATOM 809 C C . LEU A 1 95 ? 6.131 8.155 -0.628 1.00 69.31 95 LEU A C 1
ATOM 811 O O . LEU A 1 95 ? 5.952 9.105 -1.390 1.00 69.31 95 LEU A O 1
ATOM 815 N N . ARG A 1 96 ? 5.836 8.217 0.683 1.00 72.75 96 ARG A N 1
ATOM 816 C CA . ARG A 1 96 ? 5.029 9.281 1.318 1.00 72.75 96 ARG A CA 1
ATOM 817 C C . ARG A 1 96 ? 3.615 9.377 0.680 1.00 72.75 96 ARG A C 1
ATOM 819 O O . ARG A 1 96 ? 3.301 8.606 -0.227 1.00 72.75 96 ARG A O 1
ATOM 826 N N . PRO A 1 97 ? 2.715 10.272 1.140 1.00 65.62 97 PRO A N 1
ATOM 827 C CA . PRO A 1 97 ? 1.341 10.343 0.620 1.00 65.62 97 PRO A CA 1
ATOM 828 C C . PRO A 1 97 ? 1.221 10.618 -0.889 1.00 65.62 97 PRO A C 1
ATOM 830 O O . PRO A 1 97 ? 0.198 10.292 -1.486 1.00 65.62 97 PRO A O 1
ATOM 833 N N . GLY A 1 98 ? 2.256 11.195 -1.511 1.00 63.53 98 GLY A N 1
ATOM 834 C CA . GLY A 1 98 ? 2.301 11.455 -2.955 1.00 63.53 98 GLY A CA 1
ATOM 835 C C . GLY A 1 98 ? 2.454 10.202 -3.826 1.00 63.53 98 GLY A C 1
ATOM 836 O O . GLY A 1 98 ? 2.173 10.263 -5.025 1.00 63.53 98 GLY A O 1
ATOM 837 N N . GLY A 1 99 ? 2.857 9.065 -3.244 1.00 70.94 99 GLY A N 1
ATOM 838 C CA . GLY A 1 99 ? 3.060 7.816 -3.980 1.00 70.94 99 GLY A CA 1
ATOM 839 C C . GLY A 1 99 ? 4.119 7.938 -5.083 1.00 70.94 99 GLY A C 1
ATOM 840 O O . GLY A 1 99 ? 4.929 8.862 -5.088 1.00 70.94 99 GLY A O 1
ATOM 841 N N . TYR A 1 100 ? 4.087 7.013 -6.045 1.00 72.94 100 TYR A N 1
ATOM 842 C CA . TYR A 1 100 ? 4.956 7.063 -7.225 1.00 72.94 100 TYR A CA 1
ATOM 843 C C . TYR A 1 100 ? 4.705 8.313 -8.068 1.00 72.94 100 TYR A C 1
ATOM 845 O O . TYR A 1 100 ? 5.653 8.957 -8.495 1.00 72.94 100 TYR A O 1
ATOM 853 N N . ARG A 1 101 ? 3.442 8.729 -8.225 1.00 67.94 101 ARG A N 1
ATOM 854 C CA . ARG A 1 101 ? 3.091 9.899 -9.042 1.00 67.94 101 ARG A CA 1
ATOM 855 C C . ARG A 1 101 ? 3.790 11.175 -8.575 1.00 67.94 101 ARG A C 1
ATOM 857 O O . ARG A 1 101 ? 4.335 11.885 -9.397 1.00 67.94 101 ARG A O 1
ATOM 864 N N . GLY A 1 102 ? 3.808 11.449 -7.269 1.00 69.44 102 GLY A N 1
ATOM 865 C CA . GLY A 1 102 ? 4.526 12.612 -6.732 1.00 69.44 102 GLY A CA 1
ATOM 866 C C . GLY A 1 102 ? 6.050 12.450 -6.694 1.00 69.44 102 GLY A C 1
ATOM 867 O O . GLY A 1 102 ? 6.752 13.389 -6.333 1.00 69.44 102 GLY A O 1
ATOM 868 N N . LYS A 1 103 ? 6.568 11.255 -6.992 1.00 76.25 103 LYS A N 1
ATOM 869 C CA . LYS A 1 103 ? 8.000 10.951 -7.001 1.00 76.25 103 LYS A CA 1
ATOM 870 C C . LYS A 1 103 ? 8.599 10.929 -8.399 1.00 76.25 103 LYS A C 1
ATOM 872 O O . LYS A 1 103 ? 9.758 11.299 -8.506 1.00 76.25 103 LYS A O 1
ATOM 877 N N . ILE A 1 104 ? 7.833 10.548 -9.421 1.00 76.12 104 ILE A N 1
ATOM 878 C CA . ILE A 1 104 ? 8.279 10.499 -10.820 1.00 76.12 104 ILE A CA 1
ATOM 879 C C . ILE A 1 104 ? 8.859 11.848 -11.246 1.00 76.12 104 ILE A C 1
ATOM 881 O O . ILE A 1 104 ? 10.026 11.888 -11.618 1.00 76.12 104 ILE A O 1
ATOM 885 N N . ASP A 1 105 ? 8.108 12.939 -11.072 1.00 78.62 105 ASP A N 1
ATOM 886 C CA . ASP A 1 105 ? 8.558 14.285 -11.458 1.00 78.62 105 ASP A CA 1
ATOM 887 C C . ASP A 1 105 ? 9.871 14.659 -10.751 1.00 78.62 105 ASP A C 1
ATOM 889 O O . ASP A 1 105 ? 10.818 15.151 -11.358 1.00 78.62 105 ASP A O 1
ATOM 893 N N . LYS A 1 106 ? 9.965 14.348 -9.451 1.00 79.50 106 LYS A N 1
ATOM 894 C CA . LYS A 1 106 ? 11.180 14.592 -8.668 1.00 79.50 106 LYS A CA 1
ATOM 895 C C . LYS A 1 106 ? 12.357 13.737 -9.146 1.00 79.50 106 LYS A C 1
ATOM 897 O O . LYS A 1 106 ? 13.487 14.203 -9.157 1.00 79.50 106 LYS A O 1
ATOM 902 N N . TRP A 1 107 ? 12.118 12.480 -9.502 1.00 80.75 107 TRP A N 1
ATOM 903 C CA . TRP A 1 107 ? 13.162 11.578 -9.984 1.00 80.75 107 TRP A CA 1
ATOM 904 C C . TRP A 1 107 ? 13.657 11.955 -11.376 1.00 80.75 107 TRP A C 1
ATOM 906 O O . TRP A 1 107 ? 14.849 11.826 -11.628 1.00 80.75 107 TRP A O 1
ATOM 916 N N . GLN A 1 108 ? 12.779 12.468 -12.238 1.00 80.50 108 GLN A N 1
ATOM 917 C CA . GLN A 1 108 ? 13.168 13.039 -13.528 1.00 80.50 108 GLN A CA 1
ATOM 918 C C . GLN A 1 108 ? 14.061 14.268 -13.339 1.00 80.50 108 GLN A C 1
ATOM 920 O O . GLN A 1 108 ? 15.140 14.315 -13.917 1.00 80.50 108 GLN A O 1
ATOM 925 N N . GLN A 1 109 ? 13.689 15.191 -12.447 1.00 82.62 109 GLN A N 1
ATOM 926 C CA . GLN A 1 109 ? 14.528 16.351 -12.118 1.00 82.62 109 GLN A CA 1
ATOM 927 C C . GLN A 1 109 ? 15.886 15.946 -11.531 1.00 82.62 109 GLN A C 1
ATOM 929 O O . GLN A 1 109 ? 16.919 16.456 -11.954 1.00 82.62 109 GLN A O 1
ATOM 934 N N . ASP A 1 110 ? 15.904 15.000 -10.583 1.00 80.31 110 ASP A N 1
ATOM 935 C CA . ASP A 1 110 ? 17.147 14.478 -10.002 1.00 80.31 110 ASP A CA 1
ATOM 936 C C . ASP A 1 110 ? 18.048 13.844 -11.087 1.00 80.31 110 ASP A C 1
ATOM 938 O O . ASP A 1 110 ? 19.270 13.980 -11.035 1.00 80.31 110 ASP A O 1
ATOM 942 N N . ARG A 1 111 ? 17.451 13.154 -12.070 1.00 78.44 111 ARG A N 1
ATOM 943 C CA . ARG A 1 111 ? 18.155 12.531 -13.200 1.00 78.44 111 ARG A CA 1
ATOM 944 C C . ARG A 1 111 ? 18.762 13.573 -14.135 1.00 78.44 111 ARG A C 1
ATOM 946 O O . ARG A 1 111 ? 19.943 13.488 -14.455 1.00 78.44 111 ARG A O 1
ATOM 953 N N . GLU A 1 112 ? 17.974 14.559 -14.551 1.00 83.19 112 GLU A N 1
ATOM 954 C CA . GLU A 1 112 ? 18.432 15.655 -15.412 1.00 83.19 112 GLU A CA 1
ATOM 955 C C . GLU A 1 112 ? 19.554 16.455 -14.743 1.00 83.19 112 GLU A C 1
ATOM 957 O O . GLU A 1 112 ? 20.557 16.765 -15.385 1.00 83.19 112 GLU A O 1
ATOM 962 N N . ALA A 1 113 ? 19.440 16.713 -13.437 1.00 84.00 113 ALA A N 1
ATOM 963 C CA . ALA A 1 113 ? 20.481 17.373 -12.658 1.00 84.00 113 ALA A CA 1
ATOM 964 C C . ALA A 1 113 ? 21.779 16.549 -12.589 1.00 84.00 113 ALA A C 1
ATOM 966 O O . ALA A 1 113 ? 22.864 17.116 -12.713 1.00 84.00 113 ALA A O 1
ATOM 967 N N . ALA A 1 114 ? 21.691 15.223 -12.433 1.00 81.81 114 ALA A N 1
ATOM 968 C CA . ALA A 1 114 ? 22.863 14.344 -12.440 1.00 81.81 114 ALA A CA 1
ATOM 969 C C . ALA A 1 114 ? 23.570 14.341 -13.806 1.00 81.81 114 ALA A C 1
ATOM 971 O O . ALA A 1 114 ? 24.791 14.490 -13.865 1.00 81.81 114 ALA A O 1
ATOM 972 N N . ILE A 1 115 ? 22.801 14.262 -14.899 1.00 81.81 115 ILE A N 1
ATOM 973 C CA . ILE A 1 115 ? 23.323 14.341 -16.272 1.00 81.81 115 ILE A CA 1
ATOM 974 C C . ILE A 1 115 ? 23.996 15.700 -16.512 1.00 81.81 115 ILE A C 1
ATOM 976 O O . ILE A 1 115 ? 25.114 15.754 -17.026 1.00 81.81 115 ILE A O 1
ATOM 980 N N . ALA A 1 116 ? 23.363 16.799 -16.087 1.00 85.75 116 ALA A N 1
ATOM 981 C CA . ALA A 1 116 ? 23.928 18.144 -16.193 1.00 85.75 116 ALA A CA 1
ATOM 982 C C . ALA A 1 116 ? 25.232 18.296 -15.388 1.00 85.75 116 ALA A C 1
ATOM 984 O O . ALA A 1 116 ? 26.176 18.938 -15.847 1.00 85.75 116 ALA A O 1
ATOM 985 N N . ALA A 1 117 ? 25.319 17.650 -14.222 1.00 84.44 117 ALA A N 1
ATOM 986 C CA . ALA A 1 117 ? 26.518 17.602 -13.389 1.00 84.44 117 ALA A CA 1
ATOM 987 C C . ALA A 1 117 ? 27.590 16.607 -13.887 1.00 84.44 117 ALA A C 1
ATOM 989 O O . ALA A 1 117 ? 28.602 16.426 -13.209 1.00 84.44 117 ALA A O 1
ATOM 990 N N . ARG A 1 118 ? 27.385 15.953 -15.045 1.00 79.88 118 ARG A N 1
ATOM 991 C CA . ARG A 1 118 ? 28.238 14.875 -15.590 1.00 79.88 118 ARG A CA 1
ATOM 992 C C . ARG A 1 118 ? 28.461 13.712 -14.612 1.00 79.88 118 ARG A C 1
ATOM 994 O O . ARG A 1 118 ? 29.485 13.033 -14.673 1.00 79.88 118 ARG A O 1
ATOM 1001 N N . GLN A 1 119 ? 27.515 13.484 -13.706 1.00 77.44 119 GLN A N 1
ATOM 1002 C CA . GLN A 1 119 ? 27.512 12.318 -12.830 1.00 77.44 119 GLN A CA 1
ATOM 1003 C C . GLN A 1 119 ? 26.862 11.123 -13.545 1.00 77.44 119 GLN A C 1
ATOM 1005 O O . GLN A 1 119 ? 26.012 11.329 -14.415 1.00 77.44 119 GLN A O 1
ATOM 1010 N N . PRO A 1 120 ? 27.228 9.877 -13.186 1.00 69.88 120 PRO A N 1
ATOM 1011 C CA . PRO A 1 120 ? 26.550 8.687 -13.692 1.00 69.88 120 PRO A CA 1
ATOM 1012 C C . PRO A 1 120 ? 25.043 8.764 -13.438 1.00 69.88 120 PRO A C 1
ATOM 1014 O O . PRO A 1 120 ? 24.620 9.146 -12.343 1.00 69.88 120 PRO A O 1
ATOM 1017 N N . ASP A 1 121 ? 24.238 8.404 -14.440 1.00 69.56 121 ASP A N 1
ATOM 1018 C CA . ASP A 1 121 ? 22.781 8.453 -14.337 1.00 69.56 121 ASP A CA 1
ATOM 1019 C C . ASP A 1 121 ? 22.302 7.465 -13.249 1.00 69.56 121 ASP A C 1
ATOM 1021 O O . ASP A 1 121 ? 22.460 6.250 -13.399 1.00 69.56 121 ASP A O 1
ATOM 1025 N N . PRO A 1 122 ? 21.670 7.951 -12.159 1.00 63.03 122 PRO A N 1
ATOM 1026 C CA . PRO A 1 122 ? 21.175 7.104 -11.070 1.00 63.03 122 PRO A CA 1
ATOM 1027 C C . PRO A 1 122 ? 20.155 6.044 -11.496 1.00 63.03 122 PRO A C 1
ATOM 1029 O O . PRO A 1 122 ? 19.851 5.131 -10.724 1.00 63.03 122 PRO A O 1
ATOM 1032 N N . PHE A 1 123 ? 19.569 6.214 -12.681 1.00 63.00 123 PHE A N 1
ATOM 1033 C CA . PHE A 1 123 ? 18.496 5.402 -13.234 1.00 63.00 123 PHE A CA 1
ATOM 1034 C C . PHE A 1 123 ? 18.912 4.677 -14.520 1.00 63.00 123 PHE A C 1
ATOM 1036 O O . PHE A 1 123 ? 18.057 4.109 -15.203 1.00 63.00 123 PHE A O 1
ATOM 1043 N N . GLU A 1 124 ? 20.202 4.674 -14.867 1.00 63.91 124 GLU A N 1
ATOM 1044 C CA . GLU A 1 124 ? 20.682 4.024 -16.084 1.00 63.91 124 GLU A CA 1
ATOM 1045 C C . GLU A 1 124 ? 20.342 2.525 -16.082 1.00 63.91 124 GLU A C 1
ATOM 1047 O O . GLU A 1 124 ? 20.693 1.777 -15.168 1.00 63.91 124 GLU A O 1
ATOM 1052 N N . GLY A 1 125 ? 19.614 2.076 -17.109 1.00 58.19 125 GLY A N 1
ATOM 1053 C CA . GLY A 1 125 ? 19.179 0.683 -17.244 1.00 58.19 125 GLY A CA 1
ATOM 1054 C C . GLY A 1 125 ? 17.936 0.291 -16.435 1.00 58.19 125 GLY A C 1
ATOM 1055 O O . GLY A 1 125 ? 17.513 -0.857 -16.549 1.00 58.19 125 GLY A O 1
ATOM 1056 N N . LEU A 1 126 ? 17.329 1.211 -15.675 1.00 59.75 126 LEU A N 1
ATOM 1057 C CA . LEU A 1 126 ? 16.082 0.969 -14.946 1.00 59.75 126 LEU A CA 1
ATOM 1058 C C . LEU A 1 126 ? 14.877 1.488 -15.743 1.00 59.75 126 LEU A C 1
ATOM 1060 O O . LEU A 1 126 ? 14.705 2.693 -15.911 1.00 59.75 126 LEU A O 1
ATOM 1064 N N . ASP A 1 127 ? 14.013 0.575 -16.195 1.00 53.22 127 ASP A N 1
ATOM 1065 C CA . ASP A 1 127 ? 12.756 0.927 -16.877 1.00 53.22 127 ASP A CA 1
ATOM 1066 C C . ASP A 1 127 ? 11.636 1.306 -15.877 1.00 53.22 127 ASP A C 1
ATOM 1068 O O . ASP A 1 127 ? 10.644 1.932 -16.255 1.00 53.22 127 ASP A O 1
ATOM 1072 N N . GLU A 1 128 ? 11.787 0.967 -14.588 1.00 55.06 128 GLU A N 1
ATOM 1073 C CA . GLU A 1 128 ? 10.760 1.185 -13.562 1.00 55.06 128 GLU A CA 1
ATOM 1074 C C . GLU A 1 128 ? 11.093 2.290 -12.551 1.00 55.06 128 GLU A C 1
ATOM 1076 O O . GLU A 1 128 ? 12.232 2.414 -12.085 1.00 55.06 128 GLU A O 1
ATOM 1081 N N . PRO A 1 129 ? 10.083 3.069 -12.113 1.00 54.53 129 PRO A N 1
ATOM 1082 C CA . PRO A 1 129 ? 10.294 4.235 -11.280 1.00 54.53 129 PRO A CA 1
ATOM 1083 C C . PRO A 1 129 ? 10.425 3.797 -9.817 1.00 54.53 129 PRO A C 1
ATOM 1085 O O . PRO A 1 129 ? 9.502 3.925 -9.017 1.00 54.53 129 PRO A O 1
ATOM 1088 N N . ARG A 1 130 ? 11.586 3.277 -9.423 1.00 62.81 130 ARG A N 1
ATOM 1089 C CA . ARG A 1 130 ? 11.989 3.216 -8.014 1.00 62.81 130 ARG A CA 1
ATOM 1090 C C . ARG A 1 130 ? 13.386 3.789 -7.901 1.00 62.81 130 ARG A C 1
ATOM 1092 O O . ARG A 1 130 ? 14.328 3.154 -8.348 1.00 62.81 130 ARG A O 1
ATOM 1099 N N . LYS A 1 131 ? 13.525 4.951 -7.249 1.00 60.50 131 LYS A N 1
ATOM 1100 C CA . LYS A 1 131 ? 14.852 5.516 -6.971 1.00 60.50 131 LYS A CA 1
ATOM 1101 C C . LYS A 1 131 ? 15.674 4.540 -6.123 1.00 60.50 131 LYS A C 1
ATOM 1103 O O . LYS A 1 131 ? 15.260 4.251 -4.993 1.00 60.50 131 LYS A O 1
ATOM 1108 N N . PRO A 1 132 ? 16.788 4.027 -6.658 1.00 61.03 132 PRO A N 1
ATOM 1109 C CA . PRO A 1 132 ? 17.738 3.254 -5.883 1.00 61.03 132 PRO A CA 1
ATOM 1110 C C . PRO A 1 132 ? 18.586 4.191 -5.017 1.00 61.03 132 PRO A C 1
ATOM 1112 O O . PRO A 1 132 ? 18.692 5.393 -5.279 1.00 61.03 132 PRO A O 1
ATOM 1115 N N . THR A 1 133 ? 19.199 3.644 -3.976 1.00 57.44 133 THR A N 1
ATOM 1116 C CA . THR A 1 133 ? 20.301 4.312 -3.284 1.00 57.44 133 THR A CA 1
ATOM 1117 C C . THR A 1 133 ? 21.571 4.016 -4.066 1.00 57.44 133 THR A C 1
ATOM 1119 O O . THR A 1 133 ? 21.910 2.852 -4.262 1.00 57.44 133 THR A O 1
ATOM 1122 N N . ILE A 1 134 ? 22.279 5.041 -4.529 1.00 57.66 134 ILE A N 1
ATOM 1123 C CA . ILE A 1 134 ? 23.564 4.831 -5.197 1.00 57.66 134 ILE A CA 1
ATOM 1124 C C . ILE A 1 134 ? 24.619 4.613 -4.114 1.00 57.66 134 ILE A C 1
ATOM 1126 O O . ILE A 1 134 ? 24.838 5.495 -3.287 1.00 57.66 134 ILE A O 1
ATOM 1130 N N . VAL A 1 135 ? 25.249 3.442 -4.120 1.00 57.50 135 VAL A N 1
ATOM 1131 C CA . VAL A 1 135 ? 26.437 3.137 -3.314 1.00 57.50 135 VAL A CA 1
ATOM 1132 C C . VAL A 1 135 ? 27.512 2.699 -4.305 1.00 57.50 135 VAL A C 1
ATOM 1134 O O . VAL A 1 135 ? 27.247 1.840 -5.145 1.00 57.50 135 VAL A O 1
ATOM 1137 N N . ASP A 1 136 ? 28.673 3.357 -4.286 1.00 55.72 136 ASP A N 1
ATOM 1138 C CA . ASP A 1 136 ? 29.805 3.088 -5.191 1.00 55.72 136 ASP A CA 1
ATOM 1139 C C . ASP A 1 136 ? 29.437 3.091 -6.689 1.00 55.72 136 ASP A C 1
ATOM 1141 O O . ASP A 1 136 ? 29.871 2.247 -7.473 1.00 55.72 136 ASP A O 1
ATOM 1145 N N . GLY A 1 137 ? 28.563 4.020 -7.095 1.00 59.22 137 GLY A N 1
ATOM 1146 C CA . GLY A 1 137 ? 28.099 4.146 -8.482 1.00 59.22 137 GLY A CA 1
ATOM 1147 C C . GLY A 1 137 ? 27.102 3.070 -8.929 1.00 59.22 137 GLY A C 1
ATOM 1148 O O . GLY A 1 137 ? 26.659 3.105 -10.074 1.00 59.22 137 GLY A O 1
ATOM 1149 N N . LYS A 1 138 ? 26.704 2.137 -8.049 1.00 61.81 138 LYS A N 1
ATOM 1150 C CA . LYS A 1 138 ? 25.706 1.102 -8.349 1.00 61.81 138 LYS A CA 1
ATOM 1151 C C . LYS A 1 138 ? 24.379 1.354 -7.625 1.00 61.81 138 LYS A C 1
ATOM 1153 O O . LYS A 1 138 ? 24.369 1.688 -6.437 1.00 61.81 138 LYS A O 1
ATOM 1158 N N . PRO A 1 139 ? 23.238 1.158 -8.307 1.00 66.38 139 PRO A N 1
ATOM 1159 C CA . PRO A 1 139 ? 21.931 1.263 -7.681 1.00 66.38 139 PRO A CA 1
ATOM 1160 C C . PRO A 1 139 ? 21.680 0.082 -6.730 1.00 66.38 139 PRO A C 1
ATOM 1162 O O . PRO A 1 139 ? 21.576 -1.068 -7.149 1.00 66.38 139 PRO A O 1
ATOM 1165 N N . THR A 1 140 ? 21.559 0.374 -5.436 1.00 67.06 140 THR A N 1
ATOM 1166 C CA . THR A 1 140 ? 21.294 -0.591 -4.361 1.00 67.06 140 THR A CA 1
ATOM 1167 C C . THR A 1 140 ? 19.992 -0.265 -3.627 1.00 67.06 140 THR A C 1
ATOM 1169 O O . THR A 1 140 ? 19.567 0.886 -3.505 1.00 67.06 140 THR A O 1
ATOM 1172 N N . PHE A 1 141 ? 19.324 -1.296 -3.122 1.00 73.69 141 PHE A N 1
ATOM 1173 C CA . P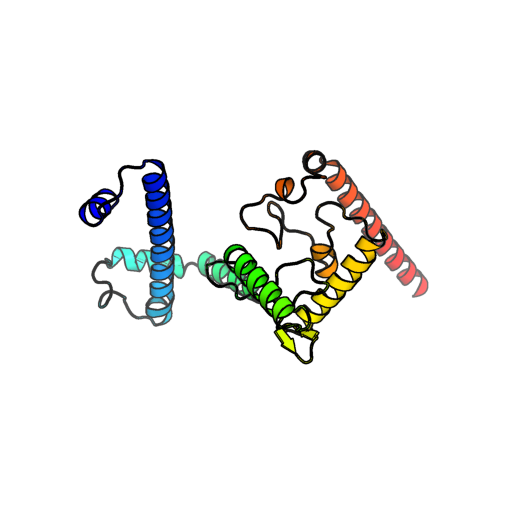HE A 1 141 ? 18.125 -1.206 -2.297 1.00 73.69 141 PHE A CA 1
ATOM 1174 C C . PHE A 1 141 ? 18.398 -1.726 -0.883 1.00 73.69 141 PHE A C 1
ATOM 1176 O O . PHE A 1 141 ? 19.304 -2.520 -0.642 1.00 73.69 141 PHE A O 1
ATOM 1183 N N . SER A 1 142 ? 17.543 -1.318 0.057 1.00 70.88 142 SER A N 1
ATOM 1184 C CA . SER A 1 142 ? 17.677 -1.579 1.498 1.00 70.88 142 SER A CA 1
ATOM 1185 C C . SER A 1 142 ? 17.665 -3.055 1.913 1.00 70.88 142 SER A C 1
ATOM 1187 O O . SER A 1 142 ? 17.962 -3.367 3.059 1.00 70.88 142 SER A O 1
ATOM 1189 N N . THR A 1 143 ? 17.255 -3.974 1.041 1.00 79.12 143 THR A N 1
ATOM 1190 C CA . THR A 1 143 ? 17.090 -5.392 1.385 1.00 79.12 143 THR A CA 1
ATOM 1191 C C . THR A 1 143 ? 17.710 -6.250 0.296 1.00 79.12 143 THR A C 1
ATOM 1193 O O . THR A 1 143 ? 17.357 -6.082 -0.869 1.00 79.12 143 THR A O 1
ATOM 1196 N N . SER A 1 144 ? 18.545 -7.223 0.675 1.00 83.06 144 SER A N 1
ATOM 1197 C CA . SER A 1 144 ? 19.206 -8.150 -0.261 1.00 83.06 144 SER A CA 1
ATOM 1198 C C . SER A 1 144 ? 18.219 -8.828 -1.227 1.00 83.06 144 SER A C 1
ATOM 1200 O O . SER A 1 144 ? 18.420 -8.807 -2.438 1.00 83.06 144 SER A O 1
ATOM 1202 N N . LYS A 1 145 ? 17.060 -9.288 -0.731 1.00 84.12 145 LYS A N 1
ATOM 1203 C CA . LYS A 1 145 ? 15.979 -9.844 -1.571 1.00 84.12 145 LYS A CA 1
ATOM 1204 C C . LYS A 1 145 ? 15.483 -8.867 -2.646 1.00 84.12 145 LYS A C 1
ATOM 1206 O O . LYS A 1 145 ? 15.142 -9.281 -3.745 1.00 84.12 145 LYS A O 1
ATOM 1211 N N . THR A 1 146 ? 15.432 -7.570 -2.344 1.00 81.75 146 THR A N 1
ATOM 1212 C CA . THR A 1 146 ? 15.033 -6.538 -3.315 1.00 81.75 146 THR A CA 1
ATOM 1213 C C . THR A 1 146 ? 16.119 -6.317 -4.366 1.00 81.75 146 THR A C 1
ATOM 1215 O O . THR A 1 146 ? 15.783 -6.132 -5.531 1.00 81.75 146 THR A O 1
ATOM 1218 N N . ASN A 1 147 ? 17.398 -6.388 -3.982 1.00 81.94 147 ASN A N 1
ATOM 1219 C CA . ASN A 1 147 ? 18.513 -6.309 -4.932 1.00 81.94 147 ASN A CA 1
ATOM 1220 C C . ASN A 1 147 ? 18.480 -7.477 -5.919 1.00 81.94 147 ASN A C 1
ATOM 1222 O O . ASN A 1 147 ? 18.544 -7.248 -7.119 1.00 81.94 147 ASN A O 1
ATOM 1226 N N . GLN A 1 148 ? 18.251 -8.702 -5.436 1.00 86.50 148 GLN A N 1
ATOM 1227 C CA . GLN A 1 148 ? 18.106 -9.877 -6.304 1.00 86.50 148 GLN A CA 1
ATOM 1228 C C . GLN A 1 148 ? 16.958 -9.719 -7.313 1.00 86.50 148 GLN A C 1
ATOM 1230 O O . GLN A 1 148 ? 17.097 -10.079 -8.480 1.00 86.50 148 GLN A O 1
ATOM 1235 N N . VAL A 1 149 ? 15.816 -9.169 -6.884 1.00 85.00 149 VAL A N 1
ATOM 1236 C CA . VAL A 1 149 ? 14.694 -8.881 -7.793 1.00 85.00 149 VAL A CA 1
ATOM 1237 C C . VAL A 1 149 ? 15.079 -7.807 -8.811 1.00 85.00 149 VAL A C 1
ATOM 1239 O O . VAL A 1 149 ? 14.788 -7.972 -9.990 1.00 85.00 149 VAL A O 1
ATOM 1242 N N . ALA A 1 150 ? 15.768 -6.743 -8.399 1.00 81.81 150 ALA A N 1
ATOM 1243 C CA . ALA A 1 150 ? 16.212 -5.694 -9.314 1.00 81.81 150 ALA A CA 1
ATOM 1244 C C . ALA A 1 150 ? 17.218 -6.202 -10.362 1.00 81.81 150 ALA A C 1
ATOM 1246 O O . ALA A 1 150 ? 17.109 -5.867 -11.539 1.00 81.81 150 ALA A O 1
ATOM 1247 N N . GLU A 1 151 ? 18.156 -7.064 -9.968 1.00 84.25 151 GLU A N 1
ATOM 1248 C CA . GLU A 1 151 ? 19.076 -7.726 -10.900 1.00 84.25 151 GLU A CA 1
ATOM 1249 C C . GLU A 1 151 ? 18.326 -8.615 -11.900 1.00 84.25 151 GLU A C 1
ATOM 1251 O O . GLU A 1 151 ? 18.602 -8.569 -13.101 1.00 84.25 151 GLU A O 1
ATOM 1256 N N . LYS A 1 152 ? 17.325 -9.377 -11.433 1.00 87.81 152 LYS A N 1
ATOM 1257 C CA . LYS A 1 152 ? 16.442 -10.161 -12.310 1.00 87.81 152 LYS A CA 1
ATOM 1258 C C . LYS A 1 152 ? 15.681 -9.276 -13.297 1.00 87.81 152 LYS A C 1
ATOM 1260 O O . LYS A 1 152 ? 15.641 -9.625 -14.474 1.00 87.81 152 LYS A O 1
ATOM 1265 N N . ILE A 1 153 ? 15.128 -8.146 -12.845 1.00 84.38 153 ILE A N 1
ATOM 1266 C CA . ILE A 1 153 ? 14.455 -7.160 -13.707 1.00 84.38 153 ILE A CA 1
ATOM 1267 C C . ILE A 1 153 ? 15.415 -6.689 -14.799 1.00 84.38 153 ILE A C 1
ATOM 1269 O O . ILE A 1 153 ? 15.094 -6.808 -15.974 1.00 84.38 153 ILE A O 1
ATOM 1273 N N . ASN A 1 154 ? 16.627 -6.259 -14.439 1.00 83.31 154 ASN A N 1
ATOM 1274 C CA . ASN A 1 154 ? 17.617 -5.787 -15.410 1.00 83.31 154 ASN A CA 1
ATOM 1275 C C . ASN A 1 154 ? 17.985 -6.862 -16.443 1.00 83.31 154 ASN A C 1
ATOM 1277 O O . ASN A 1 154 ? 18.107 -6.574 -17.635 1.00 83.31 154 ASN A O 1
ATOM 1281 N N . ASN A 1 155 ? 18.145 -8.113 -16.007 1.00 86.31 155 ASN A N 1
ATOM 1282 C CA . ASN A 1 155 ? 18.434 -9.229 -16.906 1.00 86.31 155 ASN A CA 1
ATOM 1283 C C . ASN A 1 155 ? 17.259 -9.530 -17.847 1.00 86.31 155 ASN A C 1
ATOM 1285 O O . ASN A 1 155 ? 17.469 -9.725 -19.044 1.00 86.31 155 ASN A O 1
ATOM 1289 N N . LEU A 1 156 ? 16.025 -9.527 -17.338 1.00 85.75 156 LEU A N 1
ATOM 1290 C CA . LEU A 1 156 ? 14.819 -9.725 -18.144 1.00 85.75 156 LEU A CA 1
ATOM 1291 C C . LEU A 1 156 ? 14.587 -8.567 -19.123 1.00 85.75 156 LEU A C 1
ATOM 1293 O O . LEU A 1 156 ? 14.334 -8.832 -20.294 1.00 85.75 156 LEU A O 1
ATOM 1297 N N . SER A 1 157 ? 14.776 -7.312 -18.705 1.00 82.06 157 SER A N 1
ATOM 1298 C CA . SER A 1 157 ? 14.726 -6.142 -19.592 1.00 82.06 157 SER A CA 1
ATOM 1299 C C . SER A 1 157 ? 15.759 -6.244 -20.718 1.00 82.06 157 SER A C 1
ATOM 1301 O O . SER A 1 157 ? 15.442 -5.974 -21.876 1.00 82.06 157 SER A O 1
ATOM 1303 N N . LYS A 1 158 ? 16.988 -6.702 -20.432 1.00 84.50 158 LYS A N 1
ATOM 1304 C CA . LYS A 1 158 ? 18.001 -6.955 -21.476 1.00 84.50 158 LYS A CA 1
ATOM 1305 C C . LYS A 1 158 ? 17.545 -8.026 -22.470 1.00 84.50 158 LYS A C 1
ATOM 1307 O O . LYS A 1 158 ? 17.688 -7.828 -23.674 1.00 84.50 158 LYS A O 1
ATOM 1312 N N . ARG A 1 159 ? 16.975 -9.136 -21.990 1.00 86.00 159 ARG A N 1
ATOM 1313 C CA . ARG A 1 159 ? 16.427 -10.209 -22.845 1.00 86.00 159 ARG A CA 1
ATOM 1314 C C . ARG A 1 159 ? 15.236 -9.732 -23.672 1.00 86.00 159 ARG A C 1
ATOM 1316 O O . ARG A 1 159 ? 15.121 -10.083 -24.840 1.00 86.00 159 ARG A O 1
ATOM 1323 N N . GLN A 1 160 ? 14.395 -8.876 -23.101 1.00 83.44 160 GLN A N 1
ATOM 1324 C CA . GLN A 1 160 ? 13.274 -8.258 -23.800 1.00 83.44 160 GLN A CA 1
ATOM 1325 C C . GLN A 1 160 ? 13.753 -7.350 -24.934 1.00 83.44 160 GLN A C 1
ATOM 1327 O O . GLN A 1 160 ? 13.245 -7.449 -26.047 1.00 83.44 160 GLN A O 1
ATOM 1332 N N . ARG A 1 161 ? 14.769 -6.510 -24.690 1.00 83.00 161 ARG A N 1
ATOM 1333 C CA . ARG A 1 161 ? 15.376 -5.658 -25.729 1.00 83.00 161 ARG A CA 1
ATOM 1334 C C . ARG A 1 161 ? 16.011 -6.476 -26.858 1.00 83.00 161 ARG A C 1
ATOM 1336 O O . ARG A 1 161 ? 15.994 -6.035 -27.999 1.00 83.00 161 ARG A O 1
ATOM 1343 N N . LYS A 1 162 ? 16.527 -7.670 -26.550 1.00 86.69 162 LYS A N 1
ATOM 1344 C CA . LYS A 1 162 ? 17.029 -8.641 -27.538 1.00 86.69 162 LYS A CA 1
ATOM 1345 C C . LYS A 1 162 ? 15.925 -9.424 -28.266 1.00 86.69 162 LYS A C 1
ATOM 1347 O O . LYS A 1 162 ? 16.234 -10.162 -29.191 1.00 86.69 162 LYS A O 1
ATOM 1352 N N . GLY A 1 163 ? 14.663 -9.297 -27.852 1.00 83.19 163 GLY A N 1
ATOM 1353 C CA . GLY A 1 163 ? 13.534 -10.050 -28.407 1.00 83.19 163 GLY A CA 1
ATOM 1354 C C . GLY A 1 163 ? 13.380 -11.481 -27.873 1.00 83.19 163 GLY A C 1
ATOM 1355 O O . GLY A 1 163 ? 12.451 -12.175 -28.267 1.00 83.19 163 GLY A O 1
ATOM 1356 N N . GLU A 1 164 ? 14.236 -11.924 -26.947 1.00 86.00 164 GLU A N 1
ATOM 1357 C CA . GLU A 1 164 ? 14.168 -13.265 -26.338 1.00 86.00 164 GLU A CA 1
ATOM 1358 C C . GLU A 1 164 ? 13.034 -13.397 -25.313 1.00 86.00 164 GLU A C 1
ATOM 1360 O O . GLU A 1 164 ? 12.590 -14.501 -24.999 1.00 86.00 164 GLU A O 1
ATOM 1365 N N . PHE A 1 165 ? 12.603 -12.274 -24.735 1.00 80.00 165 PHE A N 1
ATOM 1366 C CA . PHE A 1 165 ? 11.515 -12.234 -23.767 1.00 80.00 165 PHE A CA 1
ATOM 1367 C C . PHE A 1 165 ? 10.312 -11.519 -24.374 1.00 80.00 165 PHE A C 1
ATOM 1369 O O . PHE A 1 165 ? 10.329 -10.304 -24.578 1.00 80.00 165 PHE A O 1
ATOM 1376 N N . ILE A 1 166 ? 9.264 -12.288 -24.661 1.00 76.12 166 ILE A N 1
ATOM 1377 C CA . ILE A 1 166 ? 8.011 -11.776 -25.210 1.00 76.12 166 ILE A CA 1
ATOM 1378 C C . ILE A 1 166 ? 7.085 -11.443 -24.043 1.00 76.12 166 I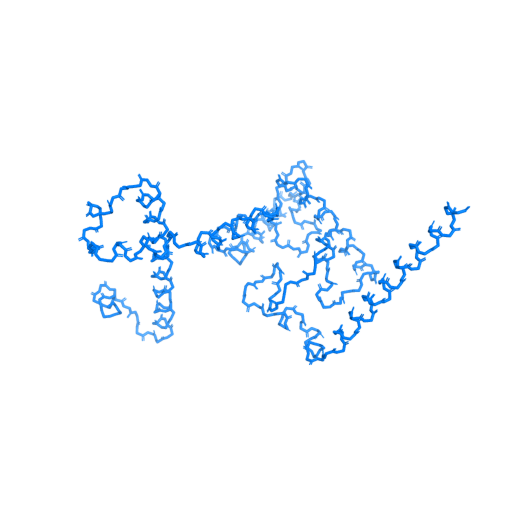LE A C 1
ATOM 1380 O O . ILE A 1 166 ? 6.661 -12.331 -23.303 1.00 76.12 166 ILE A O 1
ATOM 1384 N N . LEU A 1 167 ? 6.760 -10.156 -23.898 1.00 76.38 167 LEU A N 1
ATOM 1385 C CA . LEU A 1 167 ? 5.735 -9.712 -22.959 1.00 76.38 167 LEU A CA 1
ATOM 1386 C C . LEU A 1 167 ? 4.399 -10.353 -23.320 1.00 76.38 167 LEU A C 1
ATOM 1388 O O . LEU A 1 167 ? 3.956 -10.279 -24.466 1.00 76.38 167 LEU A O 1
ATOM 1392 N N . ASN A 1 168 ? 3.738 -10.933 -22.328 1.00 77.38 1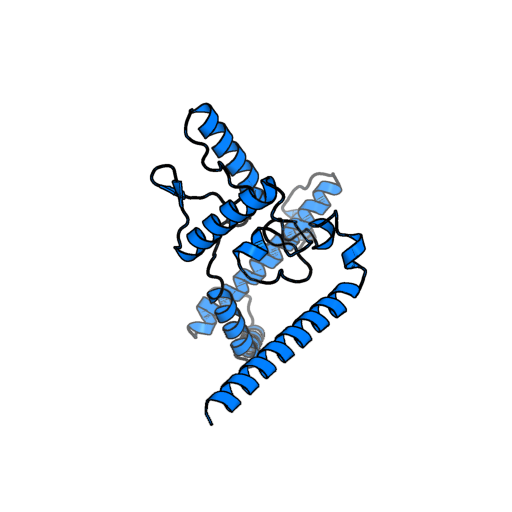68 ASN A N 1
ATOM 1393 C CA . ASN A 1 168 ? 2.426 -11.520 -22.519 1.00 77.38 168 ASN A CA 1
ATOM 1394 C C . ASN A 1 168 ? 1.491 -11.081 -21.394 1.00 77.38 168 ASN A C 1
ATOM 1396 O O . ASN A 1 168 ? 1.431 -11.745 -20.357 1.00 77.38 168 ASN A O 1
ATOM 1400 N N . ARG A 1 169 ? 0.724 -10.003 -21.612 1.00 77.62 169 ARG A N 1
ATOM 1401 C CA . ARG A 1 169 ? -0.178 -9.438 -20.601 1.00 77.62 169 ARG A CA 1
ATOM 1402 C C . ARG A 1 169 ? 0.538 -9.190 -19.271 1.00 77.62 169 ARG A C 1
ATOM 1404 O O . ARG A 1 169 ? 1.514 -8.458 -19.215 1.00 77.62 169 ARG A O 1
ATOM 1411 N N . ASP A 1 170 ? 0.038 -9.848 -18.233 1.00 75.06 170 ASP A N 1
ATOM 1412 C CA . ASP A 1 170 ? 0.446 -9.841 -16.846 1.00 75.06 170 ASP A CA 1
ATOM 1413 C C . ASP A 1 170 ? 1.671 -10.720 -16.561 1.00 75.06 170 ASP A C 1
ATOM 1415 O O . ASP A 1 170 ? 2.134 -10.720 -15.427 1.00 75.06 170 ASP A O 1
ATOM 1419 N N . LYS A 1 171 ? 2.204 -11.441 -17.564 1.00 79.69 171 LYS A N 1
ATOM 1420 C CA . LYS A 1 171 ? 3.544 -12.058 -17.556 1.00 79.69 171 LYS A CA 1
ATOM 1421 C C . LYS A 1 171 ? 4.560 -11.074 -18.149 1.00 79.69 171 LYS A C 1
ATOM 1423 O O . LYS A 1 171 ? 5.156 -11.307 -19.202 1.00 79.69 171 LYS A O 1
ATOM 1428 N N . ASP A 1 172 ? 4.685 -9.927 -17.502 1.00 79.94 172 ASP A N 1
ATOM 1429 C CA . ASP A 1 172 ? 5.659 -8.887 -17.817 1.00 79.94 172 ASP A CA 1
ATOM 1430 C C . ASP A 1 172 ? 6.997 -9.097 -17.078 1.00 79.94 172 ASP A C 1
ATOM 1432 O O . ASP A 1 172 ? 7.209 -10.096 -16.382 1.00 79.94 172 ASP A O 1
ATOM 1436 N N . VAL A 1 173 ? 7.938 -8.165 -17.250 1.00 82.12 173 VAL A N 1
ATOM 1437 C CA . VAL A 1 173 ? 9.252 -8.218 -16.588 1.00 82.12 173 VAL A CA 1
ATOM 1438 C C . VAL A 1 173 ? 9.107 -8.246 -15.064 1.00 82.12 173 VAL A C 1
ATOM 1440 O O . VAL A 1 173 ? 9.793 -9.022 -14.395 1.00 82.12 173 VAL A O 1
ATOM 1443 N N . LEU A 1 174 ? 8.199 -7.437 -14.513 1.00 80.00 174 LEU A N 1
ATOM 1444 C CA . LEU A 1 174 ? 8.039 -7.268 -13.072 1.00 80.00 174 LEU A CA 1
ATOM 1445 C C . LEU A 1 174 ? 7.458 -8.509 -12.397 1.00 80.00 174 LEU A C 1
ATOM 1447 O O . LEU A 1 174 ? 8.009 -8.997 -11.408 1.00 80.00 174 LEU A O 1
ATOM 1451 N N . SER A 1 175 ? 6.358 -9.037 -12.932 1.00 80.56 175 SER A N 1
ATOM 1452 C CA . SER A 1 175 ? 5.727 -10.274 -12.452 1.00 80.56 175 SER A CA 1
ATOM 1453 C C . SER A 1 175 ? 6.688 -11.463 -12.533 1.00 80.56 175 SER A C 1
ATOM 1455 O O . SER A 1 175 ? 6.818 -12.223 -11.569 1.00 80.56 175 SER A O 1
ATOM 1457 N N . SER A 1 176 ? 7.438 -11.569 -13.633 1.00 85.94 176 SER A N 1
ATOM 1458 C CA . SER A 1 176 ? 8.433 -12.622 -13.849 1.00 85.94 176 SER A CA 1
ATOM 1459 C C . SER A 1 176 ? 9.610 -12.513 -12.876 1.00 85.94 176 SER A C 1
ATOM 1461 O O . SER A 1 176 ? 10.057 -13.522 -12.331 1.00 85.94 176 SER A O 1
ATOM 1463 N N . ALA A 1 177 ? 10.095 -11.299 -12.599 1.00 85.81 177 ALA A N 1
ATOM 1464 C CA . ALA A 1 177 ? 11.181 -11.081 -11.645 1.00 85.81 177 ALA A CA 1
ATOM 1465 C C . ALA A 1 177 ? 10.768 -11.362 -10.192 1.00 85.81 177 ALA A C 1
ATOM 1467 O O . ALA A 1 177 ? 11.566 -11.899 -9.417 1.00 85.81 177 ALA A O 1
ATOM 1468 N N . LEU A 1 178 ? 9.527 -11.019 -9.826 1.00 84.12 178 LEU A N 1
ATOM 1469 C CA . LEU A 1 178 ? 8.951 -11.311 -8.511 1.00 84.12 178 LEU A CA 1
ATOM 1470 C C . LEU A 1 178 ? 8.576 -12.791 -8.348 1.00 84.12 178 LEU A C 1
ATOM 1472 O O . LEU A 1 178 ? 8.504 -13.274 -7.219 1.00 84.12 178 LEU A O 1
ATOM 1476 N N . GLY A 1 179 ? 8.329 -13.506 -9.450 1.00 83.81 179 GLY A N 1
ATOM 1477 C CA . GLY A 1 179 ? 7.867 -14.896 -9.436 1.00 83.81 179 GLY A CA 1
ATOM 1478 C C . GLY A 1 179 ? 6.445 -15.055 -8.889 1.00 83.81 179 GLY A C 1
ATOM 1479 O O . GLY A 1 179 ? 6.069 -16.137 -8.445 1.00 83.81 179 GLY A O 1
ATOM 1480 N N . MET A 1 180 ? 5.659 -13.976 -8.882 1.00 80.94 180 MET A N 1
ATOM 1481 C CA . MET A 1 180 ? 4.289 -13.958 -8.378 1.00 80.94 180 MET A CA 1
ATOM 1482 C C . MET A 1 180 ? 3.319 -13.634 -9.508 1.00 80.94 180 MET A C 1
ATOM 1484 O O . MET A 1 180 ? 3.582 -12.744 -10.316 1.00 80.94 180 MET A O 1
ATOM 1488 N N . LYS A 1 181 ? 2.160 -14.304 -9.516 1.00 79.50 181 LYS A N 1
ATOM 1489 C CA . LYS A 1 181 ? 1.057 -13.933 -10.407 1.00 79.50 181 LYS A CA 1
ATOM 1490 C C . LYS A 1 181 ? 0.581 -12.519 -10.077 1.00 79.50 181 LYS A C 1
ATOM 1492 O O . LYS A 1 181 ? 0.492 -12.124 -8.908 1.00 79.50 181 LYS A O 1
ATOM 1497 N N . GLU A 1 182 ? 0.266 -11.767 -11.118 1.00 77.50 182 GLU A N 1
ATOM 1498 C CA . GLU A 1 182 ? -0.247 -10.417 -10.984 1.00 77.50 182 GLU A CA 1
ATOM 1499 C C . GLU A 1 182 ? -1.610 -10.398 -10.272 1.00 77.50 182 GLU A C 1
ATOM 1501 O O . GLU A 1 182 ? -2.420 -11.322 -10.387 1.00 77.50 182 GLU A O 1
ATOM 1506 N N . HIS A 1 183 ? -1.871 -9.355 -9.481 1.00 71.06 183 HIS A N 1
ATOM 1507 C CA . HIS A 1 183 ? -3.135 -9.252 -8.751 1.00 71.06 183 HIS A CA 1
ATOM 1508 C C . HIS A 1 183 ? -4.286 -8.902 -9.692 1.00 71.06 183 HIS A C 1
ATOM 1510 O O . HIS A 1 183 ? -4.171 -7.979 -10.485 1.00 71.06 183 HIS A O 1
ATOM 1516 N N . GLY A 1 184 ? -5.438 -9.560 -9.540 1.00 69.81 184 GLY A N 1
ATOM 1517 C CA . GLY A 1 184 ? -6.628 -9.275 -10.343 1.00 69.81 184 GLY A CA 1
ATOM 1518 C C . GLY A 1 184 ? -7.154 -7.841 -10.178 1.00 69.81 184 GLY A C 1
ATOM 1519 O O . GLY A 1 184 ? -7.283 -7.317 -9.072 1.00 69.81 184 GLY A O 1
ATOM 1520 N N . GLY A 1 185 ? -7.504 -7.208 -11.299 1.00 74.25 185 GLY A N 1
ATOM 1521 C CA . GLY A 1 185 ? -8.200 -5.920 -11.369 1.00 74.25 185 GLY A CA 1
ATOM 1522 C C . GLY A 1 185 ? -7.322 -4.669 -11.507 1.00 74.25 185 GLY A C 1
ATOM 1523 O O . GLY A 1 185 ? -7.786 -3.700 -12.110 1.00 74.25 185 GLY A O 1
ATOM 1524 N N . ARG A 1 186 ? -6.070 -4.663 -11.028 1.00 75.19 186 ARG A N 1
ATOM 1525 C CA . ARG A 1 186 ? -5.153 -3.505 -11.136 1.00 75.19 186 ARG A CA 1
ATOM 1526 C C . ARG A 1 186 ? -3.743 -3.917 -11.549 1.00 75.19 186 ARG A C 1
ATOM 1528 O O . ARG A 1 186 ? -3.310 -4.995 -11.175 1.00 75.19 186 ARG A O 1
ATOM 1535 N N . VAL A 1 187 ? -3.041 -3.025 -12.250 1.00 72.50 187 VAL A N 1
ATOM 1536 C CA . VAL A 1 187 ? -1.630 -3.221 -12.626 1.00 72.50 187 VAL A CA 1
ATOM 1537 C C . VAL A 1 187 ? -0.704 -2.766 -11.499 1.00 72.50 187 VAL A C 1
ATOM 1539 O O . VAL A 1 187 ? -0.837 -1.660 -10.961 1.00 72.50 187 VAL A O 1
ATOM 1542 N N . ARG A 1 188 ? 0.239 -3.627 -11.139 1.00 73.50 188 ARG A N 1
ATOM 1543 C CA . ARG A 1 188 ? 1.334 -3.410 -10.198 1.00 73.50 188 ARG A CA 1
ATOM 1544 C C . ARG A 1 188 ? 2.319 -2.402 -10.776 1.00 73.50 188 ARG A C 1
ATOM 1546 O O . ARG A 1 188 ? 2.498 -2.290 -11.977 1.00 73.50 188 ARG A O 1
ATOM 1553 N N . GLY A 1 189 ? 2.942 -1.613 -9.907 1.00 63.84 189 GLY A N 1
ATOM 1554 C CA . GLY A 1 189 ? 4.021 -0.701 -10.305 1.00 63.84 189 GLY A CA 1
ATOM 1555 C C . GLY A 1 189 ? 3.591 0.572 -11.050 1.00 63.84 189 GLY A C 1
ATOM 1556 O O . GLY A 1 189 ? 4.296 1.568 -10.949 1.00 63.84 189 GLY A O 1
ATOM 1557 N N . VAL A 1 190 ? 2.425 0.611 -11.709 1.00 63.47 190 VAL A N 1
ATOM 1558 C CA . VAL A 1 190 ? 2.017 1.777 -12.520 1.00 63.47 190 VAL A CA 1
ATOM 1559 C C . VAL A 1 190 ? 1.164 2.773 -11.726 1.00 63.47 190 VAL A C 1
ATOM 1561 O O . VAL A 1 190 ? 1.610 3.873 -11.400 1.00 63.47 190 VAL A O 1
ATOM 1564 N N . SER A 1 191 ? -0.085 2.428 -11.382 1.00 58.72 191 SER A N 1
ATOM 1565 C CA . SER A 1 191 ? -0.914 3.276 -10.513 1.00 58.72 191 SER A CA 1
ATOM 1566 C C . SER A 1 191 ? -2.163 2.564 -9.987 1.00 58.72 191 SER A C 1
ATOM 1568 O O . SER A 1 191 ? -2.758 1.730 -10.660 1.00 58.72 191 SER A O 1
ATOM 1570 N N . LEU A 1 192 ? -2.655 2.992 -8.818 1.00 57.44 192 LEU A N 1
ATOM 1571 C CA . LEU A 1 192 ? -3.895 2.473 -8.220 1.00 57.44 192 LEU A CA 1
ATOM 1572 C C . LEU A 1 192 ? -5.165 2.757 -9.058 1.00 57.44 192 LEU A C 1
ATOM 1574 O O . LEU A 1 192 ? -6.236 2.225 -8.753 1.00 57.44 192 LEU A O 1
ATOM 1578 N N . LYS A 1 193 ? -5.058 3.651 -10.053 1.00 61.72 193 LYS A N 1
ATOM 1579 C CA . LYS A 1 193 ? -6.171 4.154 -10.871 1.00 61.72 193 LYS A CA 1
ATOM 1580 C C . LYS A 1 193 ? -6.305 3.445 -12.216 1.00 61.72 193 LYS A C 1
ATOM 1582 O O . LYS A 1 193 ? -7.352 3.584 -12.836 1.00 61.72 193 LYS A O 1
ATOM 1587 N N . LEU A 1 194 ? -5.273 2.728 -12.658 1.00 66.75 194 LEU A N 1
ATOM 1588 C CA . LEU A 1 194 ? -5.305 2.000 -13.920 1.00 66.75 194 LEU A CA 1
ATOM 1589 C C . LEU A 1 194 ? -5.788 0.577 -13.676 1.00 66.75 194 LEU A C 1
ATOM 1591 O O . LEU A 1 194 ? -5.298 -0.129 -12.788 1.00 66.75 194 LEU A O 1
ATOM 1595 N N . THR A 1 195 ? -6.777 0.167 -14.462 1.00 74.19 195 THR A N 1
ATOM 1596 C CA . THR A 1 195 ? -7.201 -1.230 -14.478 1.00 74.19 195 THR A CA 1
ATOM 1597 C C . THR A 1 195 ? -6.191 -2.060 -15.265 1.00 74.19 195 THR A C 1
ATOM 1599 O O . THR A 1 195 ? -5.442 -1.526 -16.083 1.00 74.19 195 THR A O 1
ATOM 1602 N N . ILE A 1 196 ? -6.195 -3.380 -15.068 1.00 77.31 196 ILE A N 1
ATOM 1603 C CA . ILE A 1 196 ? -5.381 -4.310 -15.875 1.00 77.31 196 ILE A CA 1
ATOM 1604 C C . ILE A 1 196 ? -5.568 -4.090 -17.379 1.00 77.31 196 ILE A C 1
ATOM 1606 O O . ILE A 1 196 ? -4.608 -4.111 -18.140 1.00 77.31 196 ILE A O 1
ATOM 1610 N N . LYS A 1 197 ? -6.805 -3.824 -17.805 1.00 77.00 197 LYS A N 1
ATOM 1611 C CA . LYS A 1 197 ? -7.137 -3.608 -19.217 1.00 77.00 197 LYS A CA 1
ATOM 1612 C C . LYS A 1 197 ? -6.540 -2.323 -19.780 1.00 77.00 197 LYS A C 1
ATOM 1614 O O . LYS A 1 197 ? -6.299 -2.264 -20.979 1.00 77.00 197 LYS A O 1
ATOM 1619 N N . ASP A 1 198 ? -6.362 -1.310 -18.937 1.00 76.75 198 ASP A N 1
ATOM 1620 C CA . ASP A 1 198 ? -5.825 -0.015 -19.353 1.00 76.75 198 ASP A CA 1
ATOM 1621 C C . ASP A 1 198 ? -4.293 0.005 -19.277 1.00 76.75 198 ASP A C 1
ATOM 1623 O O . ASP A 1 198 ? -3.659 0.680 -20.074 1.00 76.75 198 ASP A O 1
ATOM 1627 N N . GLY A 1 199 ? -3.683 -0.746 -18.351 1.00 73.81 199 GLY A N 1
ATOM 1628 C CA . GLY A 1 199 ? -2.221 -0.861 -18.289 1.00 73.81 199 GLY A CA 1
ATOM 1629 C C . GLY A 1 199 ? -1.623 -1.826 -19.321 1.00 73.81 199 GLY A C 1
ATOM 1630 O O . GLY A 1 199 ? -0.487 -1.630 -19.734 1.00 73.81 199 GLY A O 1
ATOM 1631 N N . PHE A 1 200 ? -2.393 -2.810 -19.797 1.00 77.38 200 PHE A N 1
ATOM 1632 C CA . PHE A 1 200 ? -1.999 -3.723 -20.879 1.00 77.38 200 PHE A CA 1
ATOM 1633 C C . PHE A 1 200 ? -2.868 -3.500 -22.121 1.00 77.38 200 PHE A C 1
ATOM 1635 O O . PHE A 1 200 ? -3.621 -4.377 -22.550 1.00 77.38 200 PHE A O 1
ATOM 1642 N N . GLU A 1 201 ? -2.783 -2.296 -22.687 1.00 77.00 201 GLU A N 1
ATOM 1643 C CA . GLU A 1 201 ? -3.653 -1.845 -23.779 1.00 77.00 201 GLU A CA 1
ATOM 1644 C C . GLU A 1 201 ? -3.583 -2.748 -25.021 1.00 77.00 201 GLU A C 1
ATOM 1646 O O . GLU A 1 201 ? -4.618 -3.086 -25.600 1.00 77.00 201 GLU A O 1
ATOM 1651 N N . ARG A 1 202 ? -2.382 -3.229 -25.373 1.00 78.75 202 ARG A N 1
ATOM 1652 C CA . ARG A 1 202 ? -2.163 -4.151 -26.506 1.00 78.75 202 ARG A CA 1
ATOM 1653 C C . ARG A 1 202 ? -2.963 -5.447 -26.378 1.00 78.75 202 ARG A C 1
ATOM 1655 O O . ARG A 1 202 ? -3.416 -6.000 -27.373 1.00 78.75 202 ARG A O 1
ATOM 1662 N N . ASP A 1 203 ? -3.200 -5.890 -25.150 1.00 76.69 203 ASP A N 1
ATOM 1663 C CA . ASP A 1 203 ? -3.881 -7.143 -24.853 1.00 76.69 203 ASP A CA 1
ATOM 1664 C C . ASP A 1 203 ? -5.343 -6.951 -24.427 1.00 76.69 203 ASP A C 1
ATOM 1666 O O . ASP A 1 203 ? -6.014 -7.901 -24.009 1.00 76.69 203 ASP A O 1
ATOM 1670 N N . ARG A 1 204 ? -5.888 -5.736 -24.528 1.00 77.88 204 ARG A N 1
ATOM 1671 C CA . ARG A 1 204 ? -7.207 -5.383 -23.984 1.00 77.88 204 ARG A CA 1
ATOM 1672 C C . ARG A 1 204 ? -8.337 -6.304 -24.447 1.00 77.88 204 ARG A C 1
ATOM 1674 O O . ARG A 1 204 ? -9.172 -6.712 -23.635 1.00 77.88 204 ARG A O 1
ATOM 1681 N N . ALA A 1 205 ? -8.361 -6.645 -25.737 1.00 76.75 205 ALA A N 1
ATOM 1682 C CA . ALA A 1 205 ? -9.368 -7.528 -26.334 1.00 76.75 205 ALA A CA 1
ATOM 1683 C C . ALA A 1 205 ? -9.341 -8.929 -25.709 1.00 76.75 205 ALA A C 1
ATOM 1685 O O . ALA A 1 205 ? -10.369 -9.557 -25.460 1.00 76.75 205 ALA A O 1
ATOM 1686 N N . SER A 1 206 ? -8.144 -9.381 -25.378 1.00 74.31 206 SER A N 1
ATOM 1687 C CA . SER A 1 206 ? -7.877 -10.735 -24.941 1.00 74.31 206 SER A CA 1
ATOM 1688 C C . SER A 1 206 ? -8.251 -10.957 -23.456 1.00 74.31 206 SER A C 1
ATOM 1690 O O . SER A 1 206 ? -8.490 -12.087 -23.026 1.00 74.31 206 SER A O 1
ATOM 1692 N N . TYR A 1 207 ? -8.436 -9.885 -22.671 1.00 71.81 207 TYR A N 1
ATOM 1693 C CA . TYR A 1 207 ? -9.041 -9.945 -21.329 1.00 71.81 207 TYR A CA 1
ATOM 1694 C C . TYR A 1 207 ? -10.565 -10.150 -21.328 1.00 71.81 207 TYR A C 1
ATOM 1696 O O . TYR A 1 207 ? -11.140 -10.349 -20.260 1.00 71.81 207 TYR A O 1
ATOM 1704 N N . LYS A 1 208 ? -11.247 -10.071 -22.480 1.00 71.50 208 LYS A N 1
ATOM 1705 C CA . LYS A 1 208 ? -12.680 -10.410 -22.577 1.00 71.50 208 LYS A CA 1
ATOM 1706 C C . LYS A 1 208 ? -12.915 -11.914 -22.770 1.00 71.50 208 LYS A C 1
ATOM 1708 O O . LYS A 1 208 ? -14.001 -12.396 -22.466 1.00 71.50 208 LYS A O 1
ATOM 1713 N N . SER A 1 209 ? -11.920 -12.655 -23.260 1.00 73.50 209 SER A N 1
ATOM 1714 C CA . SER A 1 209 ? -12.031 -14.092 -23.526 1.00 73.50 209 SER A CA 1
ATOM 1715 C C . SER A 1 209 ? -11.644 -14.941 -22.311 1.00 73.50 209 SER A C 1
ATOM 1717 O O . SER A 1 209 ? -10.619 -14.686 -21.684 1.00 73.50 209 SER A O 1
ATOM 1719 N N . HIS A 1 210 ? -12.395 -16.017 -22.055 1.00 73.75 210 HIS A N 1
ATOM 1720 C CA . HIS A 1 210 ? -12.073 -17.039 -21.043 1.00 73.75 210 HIS A CA 1
ATOM 1721 C C . HIS A 1 210 ? -11.066 -18.101 -21.535 1.00 73.75 210 HIS A C 1
ATOM 1723 O O . HIS A 1 210 ? -10.850 -19.095 -20.848 1.00 73.75 210 HIS A O 1
ATOM 1729 N N . SER A 1 211 ? -10.457 -17.930 -22.716 1.00 74.81 211 SER A N 1
ATOM 1730 C CA . SER A 1 211 ? -9.554 -18.922 -23.324 1.00 74.81 211 SER A CA 1
ATOM 1731 C C . SER A 1 211 ? -8.412 -19.317 -22.392 1.00 74.81 211 SER A C 1
ATOM 1733 O O . SER A 1 211 ? -8.278 -20.493 -22.084 1.00 74.81 211 SER A O 1
ATOM 1735 N N . ARG A 1 212 ? -7.683 -18.353 -21.817 1.00 72.06 212 ARG A N 1
ATOM 1736 C CA . ARG A 1 212 ? -6.570 -18.700 -20.920 1.00 72.06 212 ARG A CA 1
ATOM 1737 C C . ARG A 1 212 ? -6.950 -19.188 -19.526 1.00 72.06 212 ARG A C 1
ATOM 1739 O O . ARG A 1 212 ? -6.114 -19.794 -18.883 1.00 72.06 212 ARG A O 1
ATOM 1746 N N . TYR A 1 213 ? -8.199 -19.044 -19.077 1.00 77.50 213 TYR A N 1
ATOM 1747 C CA . TYR A 1 213 ? -8.635 -19.826 -17.910 1.00 77.50 213 TYR A CA 1
ATOM 1748 C C . TYR A 1 213 ? -8.621 -21.326 -18.234 1.00 77.50 213 TYR A C 1
ATOM 1750 O O . TYR A 1 213 ? -8.231 -22.139 -17.403 1.00 77.50 213 TYR A O 1
ATOM 1758 N N . LYS A 1 214 ? -8.999 -21.687 -19.468 1.00 82.12 214 LYS A N 1
ATOM 1759 C CA . LYS A 1 214 ? -8.918 -23.070 -19.947 1.00 82.12 214 LYS A CA 1
ATOM 1760 C C . LYS A 1 214 ? -7.468 -23.505 -20.153 1.00 82.12 214 LYS A C 1
ATOM 1762 O O . LYS A 1 214 ? -7.150 -24.630 -19.795 1.00 82.12 214 LYS A O 1
ATOM 1767 N N . ASP A 1 215 ? -6.608 -22.633 -20.675 1.00 82.50 215 ASP A N 1
ATOM 1768 C CA . ASP A 1 215 ? -5.183 -22.951 -20.848 1.00 82.50 215 ASP A CA 1
ATOM 1769 C C . ASP A 1 215 ? -4.469 -23.113 -19.494 1.00 82.50 215 ASP A C 1
ATOM 1771 O O . ASP A 1 215 ? -3.795 -24.115 -19.295 1.00 82.50 215 ASP A O 1
ATOM 1775 N N . ASP A 1 216 ? -4.697 -22.210 -18.529 1.00 82.38 216 ASP A N 1
ATOM 1776 C CA . ASP A 1 216 ? -4.164 -22.312 -17.159 1.00 82.38 216 ASP A CA 1
ATOM 1777 C C . ASP A 1 216 ? -4.628 -23.622 -16.486 1.00 82.38 216 ASP A C 1
ATOM 1779 O O . ASP A 1 216 ? -3.854 -24.276 -15.789 1.00 82.38 216 ASP A O 1
ATOM 1783 N N . LEU A 1 217 ? -5.892 -24.022 -16.694 1.00 84.69 217 LEU A N 1
ATOM 1784 C CA . LEU A 1 217 ? -6.408 -25.304 -16.207 1.00 84.69 217 LEU A CA 1
ATOM 1785 C C . LEU A 1 217 ? -5.695 -26.490 -16.863 1.00 84.69 217 LEU A C 1
ATOM 1787 O O . LEU A 1 217 ? -5.333 -27.425 -16.156 1.00 84.69 217 LEU A O 1
ATOM 1791 N N . ARG A 1 218 ? -5.482 -26.450 -18.183 1.00 87.06 218 ARG A N 1
ATOM 1792 C CA . ARG A 1 218 ? -4.762 -27.501 -18.918 1.00 87.06 218 ARG A CA 1
ATOM 1793 C C . ARG A 1 218 ? -3.324 -27.633 -18.425 1.00 87.06 218 ARG A C 1
ATOM 1795 O O . ARG A 1 218 ? -2.935 -28.722 -18.018 1.00 87.06 218 ARG A O 1
ATOM 1802 N N . GLU A 1 219 ? -2.590 -26.526 -18.344 1.00 87.56 219 GLU A N 1
ATOM 1803 C CA . GLU A 1 219 ? -1.209 -26.493 -17.843 1.00 87.56 219 GLU A CA 1
ATOM 1804 C C . GLU A 1 219 ? -1.131 -27.020 -16.399 1.00 87.56 219 GLU A C 1
ATOM 1806 O O . GLU A 1 219 ? -0.251 -27.811 -16.056 1.00 87.56 219 GLU A O 1
ATOM 1811 N N . ALA A 1 220 ? -2.092 -26.651 -15.543 1.00 88.44 220 ALA A N 1
ATOM 1812 C CA . ALA A 1 220 ? -2.168 -27.173 -14.181 1.00 88.44 220 ALA A CA 1
ATOM 1813 C C . ALA A 1 220 ? -2.442 -28.685 -14.145 1.00 88.44 220 ALA A C 1
ATOM 1815 O O . ALA A 1 220 ? -1.838 -29.390 -13.335 1.00 88.44 220 ALA A O 1
ATOM 1816 N N . THR A 1 221 ? -3.326 -29.192 -15.013 1.00 89.62 221 THR A N 1
ATOM 1817 C CA . THR A 1 221 ? -3.595 -30.633 -15.112 1.00 89.62 221 THR A CA 1
ATOM 1818 C C . THR A 1 221 ? -2.394 -31.408 -15.642 1.00 89.62 221 THR A C 1
ATOM 1820 O O . THR A 1 221 ? -2.055 -32.436 -15.066 1.00 89.62 221 THR A O 1
ATOM 1823 N N . GLU A 1 222 ? -1.705 -30.901 -16.664 1.00 92.81 222 GLU A N 1
ATOM 1824 C CA . GLU A 1 222 ? -0.493 -31.510 -17.224 1.00 92.81 222 GLU A CA 1
ATOM 1825 C C . GLU A 1 222 ? 0.616 -31.564 -16.176 1.00 92.81 222 GLU A C 1
ATOM 1827 O O . GLU A 1 222 ? 1.162 -32.629 -15.906 1.00 92.81 222 GLU A O 1
ATOM 1832 N N . LYS A 1 223 ? 0.870 -30.455 -15.476 1.00 91.19 223 LYS A N 1
ATOM 1833 C CA . LYS A 1 223 ? 1.868 -30.407 -14.403 1.00 91.19 223 LYS A CA 1
ATOM 1834 C C . LYS A 1 223 ? 1.532 -31.345 -13.239 1.00 91.19 223 LYS A C 1
ATOM 1836 O O . LYS A 1 223 ? 2.428 -31.946 -12.647 1.00 91.19 22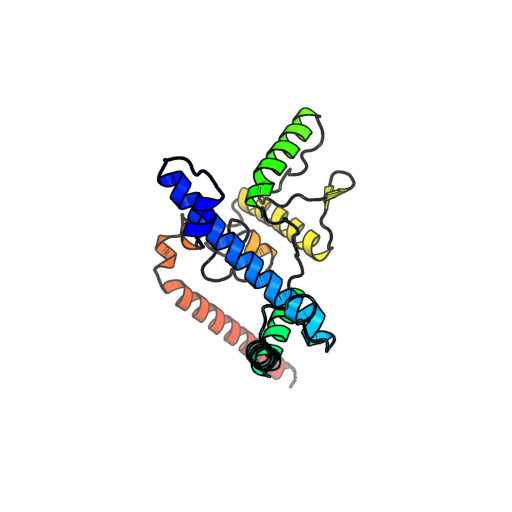3 LYS A O 1
ATOM 1841 N N . ALA A 1 224 ? 0.249 -31.481 -12.898 1.00 90.38 224 ALA A N 1
ATOM 1842 C CA . ALA A 1 224 ? -0.197 -32.431 -11.883 1.00 90.38 224 ALA A CA 1
ATOM 1843 C C . ALA A 1 224 ? -0.009 -33.887 -12.339 1.00 90.38 224 ALA A C 1
ATOM 1845 O O . ALA A 1 224 ? 0.405 -34.723 -11.535 1.00 90.38 224 ALA A O 1
ATOM 1846 N N . LEU A 1 225 ? -0.275 -34.188 -13.614 1.00 92.75 225 LEU A N 1
ATOM 1847 C CA . LEU A 1 225 ? -0.026 -35.502 -14.207 1.00 92.75 225 LEU A CA 1
ATOM 1848 C C . LEU A 1 225 ? 1.470 -35.824 -14.246 1.00 92.75 225 LEU A C 1
ATOM 1850 O O . LEU A 1 225 ? 1.854 -36.904 -13.815 1.00 92.75 225 LEU A O 1
ATOM 1854 N N . GLU A 1 226 ? 2.318 -34.886 -14.672 1.00 91.44 226 GLU A N 1
ATOM 1855 C CA . GLU A 1 226 ? 3.776 -35.046 -14.653 1.00 91.44 226 GLU A CA 1
ATOM 1856 C C . GLU A 1 226 ? 4.311 -35.300 -13.243 1.00 91.44 226 GLU A C 1
ATOM 1858 O O . GLU A 1 226 ? 5.174 -36.155 -13.060 1.00 91.44 226 GLU A O 1
ATOM 1863 N N . SER A 1 227 ? 3.803 -34.578 -12.237 1.00 90.88 227 SER A N 1
ATOM 1864 C CA . SER A 1 227 ? 4.179 -34.814 -10.838 1.00 90.88 227 SER A CA 1
ATOM 1865 C C . SER A 1 227 ? 3.799 -36.225 -10.408 1.00 90.88 227 SER A C 1
ATOM 1867 O O . SER A 1 227 ? 4.653 -36.964 -9.934 1.00 90.88 227 SER A O 1
ATOM 1869 N N . ARG A 1 228 ? 2.545 -36.632 -10.647 1.00 89.94 228 ARG A N 1
ATOM 1870 C CA . ARG A 1 228 ? 2.069 -37.981 -10.310 1.00 89.94 228 ARG A CA 1
ATOM 1871 C C . ARG A 1 228 ? 2.846 -39.070 -11.040 1.00 89.94 228 ARG A C 1
ATOM 1873 O O . ARG A 1 228 ? 3.094 -40.124 -10.470 1.00 89.94 228 ARG A O 1
ATOM 1880 N N . PHE A 1 229 ? 3.230 -38.821 -12.287 1.00 91.31 229 PHE A N 1
ATOM 1881 C CA . PHE A 1 229 ? 4.029 -39.748 -13.077 1.00 91.31 229 PHE A CA 1
ATOM 1882 C C . PHE A 1 229 ? 5.454 -39.880 -12.527 1.00 91.31 229 PHE A C 1
ATOM 1884 O O . PHE A 1 229 ? 5.963 -40.990 -12.416 1.00 91.31 229 PHE A O 1
ATOM 1891 N N . LYS A 1 230 ? 6.086 -38.773 -12.116 1.00 91.44 230 LYS A N 1
ATOM 1892 C CA . LYS A 1 230 ? 7.393 -38.809 -11.438 1.00 91.44 230 LYS A CA 1
ATOM 1893 C C . LYS A 1 230 ? 7.322 -39.553 -10.107 1.00 91.44 230 LYS A C 1
ATOM 1895 O O . LYS A 1 230 ? 8.194 -40.372 -9.842 1.00 91.44 230 LYS A O 1
ATOM 1900 N N . ASP A 1 231 ? 6.280 -39.307 -9.316 1.00 89.19 231 ASP A N 1
ATOM 1901 C CA . ASP A 1 231 ? 6.060 -40.000 -8.043 1.00 89.19 231 ASP A CA 1
ATOM 1902 C C . ASP A 1 231 ? 5.867 -41.509 -8.263 1.00 89.19 231 ASP A C 1
ATOM 1904 O O . ASP A 1 231 ? 6.452 -42.319 -7.548 1.00 89.19 231 ASP A O 1
ATOM 1908 N N . PHE A 1 232 ? 5.108 -41.891 -9.297 1.00 90.81 232 PHE A N 1
ATOM 1909 C CA . PHE A 1 232 ? 4.934 -43.287 -9.699 1.00 90.81 232 PHE A CA 1
ATOM 1910 C C . PHE A 1 232 ? 6.267 -43.947 -10.079 1.00 90.81 232 PHE A C 1
ATOM 1912 O O . PHE A 1 232 ? 6.583 -45.013 -9.560 1.00 90.81 232 PHE A O 1
ATOM 1919 N N . LEU A 1 233 ? 7.081 -43.298 -10.920 1.00 90.69 233 LEU A N 1
ATOM 1920 C CA . LEU A 1 233 ? 8.391 -43.827 -11.316 1.00 90.69 233 LEU A CA 1
ATOM 1921 C C . LEU A 1 233 ? 9.348 -43.987 -10.125 1.00 90.69 233 LEU A C 1
ATOM 1923 O O . LEU A 1 233 ? 10.066 -44.982 -10.043 1.00 90.69 233 LEU A O 1
ATOM 1927 N N . LEU A 1 234 ? 9.353 -43.026 -9.197 1.00 88.06 234 LEU A N 1
ATOM 1928 C CA . LEU A 1 234 ? 10.166 -43.103 -7.981 1.00 88.06 234 LEU A CA 1
ATOM 1929 C C . LEU A 1 234 ? 9.729 -44.256 -7.070 1.00 88.06 234 LEU A C 1
ATOM 1931 O O . LEU A 1 234 ? 10.588 -44.916 -6.496 1.00 88.06 234 LEU A O 1
ATOM 1935 N N . ALA A 1 235 ? 8.425 -44.527 -6.969 1.00 83.25 235 ALA A N 1
ATOM 1936 C CA . ALA A 1 235 ? 7.909 -45.658 -6.203 1.00 83.25 235 ALA A CA 1
ATOM 1937 C C . ALA A 1 235 ? 8.315 -47.007 -6.820 1.00 83.25 235 ALA A C 1
ATOM 1939 O O . ALA A 1 235 ? 8.728 -47.902 -6.096 1.00 83.25 235 ALA A O 1
ATOM 1940 N N . THR A 1 236 ? 8.283 -47.129 -8.151 1.00 81.50 236 THR A N 1
ATOM 1941 C CA . THR A 1 236 ? 8.667 -48.370 -8.854 1.00 81.50 236 THR A CA 1
ATOM 1942 C C . THR A 1 236 ? 10.170 -48.654 -8.876 1.00 81.50 236 THR A C 1
ATOM 1944 O O . THR A 1 236 ? 10.565 -49.771 -9.171 1.00 81.50 236 THR A O 1
ATOM 1947 N N . LEU A 1 237 ? 11.014 -47.648 -8.619 1.00 74.31 237 LEU A N 1
ATOM 1948 C CA . LEU A 1 237 ? 12.473 -47.805 -8.525 1.00 74.31 237 LEU A CA 1
ATOM 1949 C C . LEU A 1 237 ? 12.958 -48.049 -7.086 1.00 74.31 237 LEU A C 1
ATOM 1951 O O . LEU A 1 237 ? 14.145 -48.293 -6.880 1.00 74.31 237 LEU A O 1
ATOM 1955 N N . ALA A 1 238 ? 12.068 -47.906 -6.100 1.00 65.19 238 ALA A N 1
ATOM 1956 C CA . ALA A 1 238 ? 12.350 -48.139 -4.685 1.00 65.19 238 ALA A CA 1
ATOM 1957 C C . ALA A 1 238 ? 11.955 -49.556 -4.214 1.00 65.19 238 ALA A C 1
ATOM 1959 O O . ALA A 1 238 ? 12.269 -49.909 -3.076 1.00 65.19 238 ALA A O 1
ATOM 1960 N N . GLU A 1 239 ? 11.286 -50.332 -5.073 1.00 50.97 239 GLU A N 1
ATOM 1961 C CA . GLU A 1 239 ? 11.090 -51.789 -4.964 1.00 50.97 239 GLU A CA 1
ATOM 1962 C C . GLU A 1 239 ? 12.217 -52.541 -5.686 1.00 50.97 239 GLU A C 1
ATOM 1964 O O . GLU A 1 239 ? 12.661 -53.577 -5.141 1.00 50.97 239 GLU A O 1
#

Secondary structure (DSSP, 8-state):
-HHHHHHH----S-HHHHHHHHHHHHHHHHHHHHHHHHHHIIIIITTT--GGGT-TT--HHHHHHHHHHHHSHHHHHHHHHHHHHHHH--S-----TTTTHHHHHHHHHHHHHHHHTTPPPTTTT--S--PPEEETTEEE-SSHHHHHHHHHHHHHHHHHHTTSS--BTTBSHHHHHHTSPPPTTB-TTT-TT-BHHHHSGGGGGGGG--HHHHHHHHHHHHHHHHHHHHHHHHHHT--

Radius of gyration: 25.91 Å; chains: 1; bounding box: 53×84×58 Å

pLDDT: mean 79.42, std 9.7, range [50.97, 93.81]

Sequence (239 aa):
MWKLLKETFILHRSEELRKRVKHYARKQLGESFRRWRGELNDKYLKTGLPPFNEYGSITLSQWDEFVRQKTSPEALALSQRNREFALTNIHKVHLRPGGYRGKIDKWQQDREAAIAARQPDPFEGLDEPRKPTIVDGKPTFSTSKTNQVAEKINNLSKRQRKGEFILNRDKDVLSSALGMKEHGGRVRGVSLKLTIKDGFERDRASYKSHSRYKDDLREATEKALESRFKDFLLATLAE

Organism: Setaria viridis (NCBI:txid4556)